Protein AF-T1AQX9-F1 (afdb_monomer_lite)

Organism: NCBI:txid410659

Radius of gyration: 19.89 Å; chains: 1; bounding box: 42×43×47 Å

Secondary structure (DSSP, 8-state):
-PPP-EEEEEEETTEEEEEEEE--TT---HHHHHTT--HHHHHHHHTTS-SS-HHHHHHHHHHHHHHHTTPPPPHHHHHHHHHHHHHHHHHHHHHHHHHHHHHTT-HHHHHHHHHHHHHHHHHHHHHHS-TT-TT-EETTEE---S---HHHHHHHHHHHHHHHHHHHH-HHHHHHHTTSSPPPHHHHHHTT--S--

Structure (mmCIF, N/CA/C/O backbone):
data_AF-T1AQX9-F1
#
_entry.id   AF-T1AQX9-F1
#
loop_
_atom_site.group_PDB
_atom_site.id
_atom_site.type_symbol
_atom_site.label_atom_id
_atom_site.label_alt_id
_atom_site.label_comp_id
_atom_site.label_asym_id
_atom_site.label_entity_id
_atom_site.label_seq_id
_atom_site.pdbx_PDB_ins_code
_atom_site.Cartn_x
_atom_site.Cartn_y
_atom_site.Cartn_z
_atom_site.occupancy
_atom_site.B_iso_or_equiv
_atom_site.auth_seq_id
_atom_site.auth_comp_id
_atom_site.auth_asym_id
_atom_site.auth_atom_id
_atom_site.pdbx_PDB_model_num
ATOM 1 N N . MET A 1 1 ? 6.571 -3.862 -3.810 1.00 52.53 1 MET A N 1
ATOM 2 C CA . MET A 1 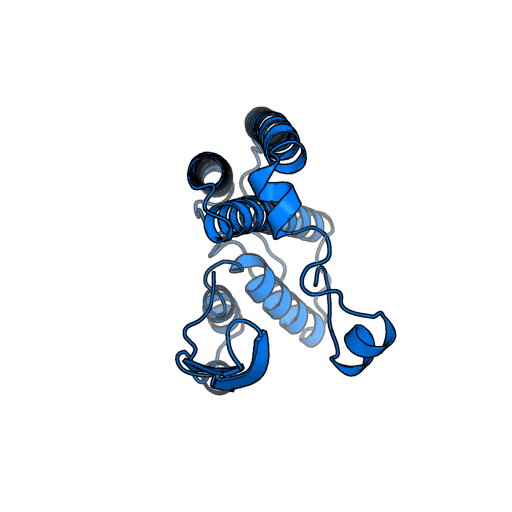1 ? 7.686 -4.776 -3.422 1.00 52.53 1 MET A CA 1
ATOM 3 C C . MET A 1 1 ? 7.425 -6.137 -4.056 1.00 52.53 1 MET A C 1
ATOM 5 O O . MET A 1 1 ? 6.301 -6.601 -3.957 1.00 52.53 1 MET A O 1
ATOM 9 N N . ILE A 1 2 ? 8.402 -6.780 -4.707 1.00 68.00 2 ILE A N 1
ATOM 10 C CA . ILE A 1 2 ? 8.195 -8.139 -5.242 1.00 68.00 2 ILE A CA 1
ATOM 11 C C . ILE A 1 2 ? 8.326 -9.136 -4.088 1.00 68.00 2 ILE A C 1
ATOM 13 O O . ILE A 1 2 ? 9.367 -9.196 -3.430 1.00 68.00 2 ILE A O 1
ATOM 17 N N . GLU A 1 3 ? 7.273 -9.908 -3.821 1.00 78.38 3 GLU A N 1
ATOM 18 C CA . GLU A 1 3 ? 7.354 -10.992 -2.845 1.00 78.38 3 GLU A CA 1
ATOM 19 C C . GLU A 1 3 ? 8.342 -12.077 -3.316 1.00 78.38 3 GLU A C 1
ATOM 21 O O . GLU A 1 3 ? 8.415 -12.375 -4.512 1.00 78.38 3 GLU A O 1
ATOM 26 N N . PRO A 1 4 ? 9.092 -12.716 -2.400 1.00 88.62 4 PRO A N 1
ATOM 27 C CA . PRO A 1 4 ? 9.967 -13.830 -2.725 1.00 88.62 4 PRO A CA 1
ATOM 28 C C . PRO A 1 4 ? 9.240 -14.918 -3.520 1.00 88.62 4 PRO A C 1
ATOM 30 O O . PRO A 1 4 ? 8.247 -15.504 -3.080 1.00 88.62 4 PRO A O 1
ATOM 33 N N . GLY A 1 5 ? 9.787 -15.218 -4.691 1.00 92.19 5 GLY A N 1
ATOM 34 C CA . GLY A 1 5 ? 9.273 -16.222 -5.604 1.00 92.19 5 GLY A CA 1
ATOM 35 C C . GLY A 1 5 ? 10.403 -16.836 -6.416 1.00 92.19 5 GLY A C 1
ATOM 36 O O . GLY A 1 5 ? 11.459 -16.237 -6.611 1.00 92.19 5 GLY A O 1
ATOM 37 N N . HIS A 1 6 ? 10.179 -18.054 -6.892 1.00 94.50 6 HIS A N 1
ATOM 38 C CA . HIS A 1 6 ? 11.081 -18.724 -7.816 1.00 94.50 6 HIS A CA 1
ATOM 39 C C . HIS A 1 6 ? 10.475 -18.699 -9.221 1.00 94.50 6 HIS A C 1
ATOM 41 O O . HIS A 1 6 ? 9.459 -19.347 -9.493 1.00 94.50 6 HIS A O 1
ATOM 47 N N . PHE A 1 7 ? 11.136 -17.978 -10.122 1.00 94.56 7 PHE A N 1
ATOM 48 C CA . PHE A 1 7 ? 10.712 -17.771 -11.501 1.00 94.56 7 PHE A CA 1
ATOM 49 C C . PHE A 1 7 ? 11.608 -18.586 -12.432 1.00 94.56 7 PHE A C 1
ATOM 51 O O . PHE A 1 7 ? 12.823 -18.411 -12.455 1.00 94.56 7 PHE A O 1
ATOM 58 N N . ARG A 1 8 ? 11.016 -19.505 -13.200 1.00 96.62 8 ARG A N 1
ATOM 59 C CA . ARG A 1 8 ? 11.725 -20.290 -14.214 1.00 96.62 8 ARG A CA 1
ATOM 60 C C . ARG A 1 8 ? 11.293 -19.841 -15.601 1.00 96.62 8 ARG A C 1
ATOM 62 O O . ARG A 1 8 ? 10.166 -20.114 -16.020 1.00 96.62 8 ARG A O 1
ATOM 69 N N . PHE A 1 9 ? 12.220 -19.206 -16.301 1.00 96.44 9 PHE A N 1
ATOM 70 C CA . PHE A 1 9 ? 12.064 -18.766 -17.678 1.00 96.44 9 PHE A CA 1
ATOM 71 C C . PHE A 1 9 ? 12.551 -19.862 -18.623 1.00 96.44 9 PHE A C 1
ATOM 73 O O . PHE A 1 9 ? 13.626 -20.429 -18.434 1.00 96.44 9 PHE A O 1
ATOM 80 N N . PHE A 1 10 ? 11.750 -20.166 -19.635 1.00 97.19 10 PHE A N 1
ATOM 81 C CA . PHE A 1 10 ? 12.163 -20.959 -20.783 1.00 97.19 10 PHE A CA 1
ATOM 82 C C . PHE A 1 10 ? 12.232 -19.995 -21.959 1.00 97.19 10 PHE A C 1
ATOM 84 O O . PHE A 1 10 ? 11.218 -19.384 -22.312 1.00 97.19 10 PHE A O 1
ATOM 91 N N . ALA A 1 11 ? 13.423 -19.842 -22.525 1.00 97.00 11 ALA A N 1
ATOM 92 C CA . ALA A 1 11 ? 13.689 -18.886 -23.585 1.00 97.00 11 ALA A CA 1
ATOM 93 C C . ALA A 1 11 ? 14.256 -19.584 -24.824 1.00 97.00 11 ALA A C 1
ATOM 95 O O . ALA A 1 11 ? 14.986 -20.570 -24.713 1.00 97.00 11 ALA A O 1
ATOM 96 N N . LEU A 1 12 ? 13.907 -19.052 -25.992 1.00 96.25 12 LEU A N 1
ATOM 97 C CA . LEU A 1 12 ? 14.539 -19.356 -27.268 1.00 96.25 12 LEU A CA 1
ATOM 98 C C . LEU A 1 12 ? 15.226 -18.073 -27.744 1.00 96.25 12 LEU A C 1
ATOM 100 O O . LEU A 1 12 ? 14.558 -17.124 -28.153 1.00 96.25 12 LEU A O 1
ATOM 104 N N . GLY A 1 13 ? 16.555 -18.024 -27.628 1.00 95.56 13 GLY A N 1
ATOM 105 C CA . GLY A 1 13 ? 17.289 -16.764 -27.753 1.00 95.56 13 GLY A CA 1
ATOM 106 C C . GLY A 1 13 ? 16.832 -15.771 -26.681 1.00 95.56 13 GLY A C 1
ATOM 107 O O . GLY A 1 13 ? 16.844 -16.095 -25.495 1.00 95.56 13 GLY A O 1
ATOM 108 N N . GLU A 1 14 ? 16.383 -14.591 -27.106 1.00 94.25 14 GLU A N 1
ATOM 109 C CA . GLU A 1 14 ? 15.873 -13.530 -26.223 1.00 94.25 14 GLU A CA 1
ATOM 110 C C . GLU A 1 14 ? 14.364 -13.644 -25.943 1.00 94.25 14 GLU A C 1
ATOM 112 O O . GLU A 1 14 ? 13.834 -12.976 -25.057 1.00 94.25 14 GLU A O 1
ATOM 117 N N . THR A 1 15 ? 13.641 -14.500 -26.677 1.00 94.44 15 THR A N 1
ATOM 118 C CA . THR A 1 15 ? 12.187 -14.640 -26.527 1.00 94.44 15 THR A CA 1
ATOM 119 C C . THR A 1 15 ? 11.839 -15.620 -25.414 1.00 94.44 15 THR A C 1
ATOM 121 O O . THR A 1 15 ? 12.152 -16.809 -25.494 1.00 94.44 15 THR A O 1
ATOM 124 N N . VAL A 1 16 ? 11.117 -15.146 -24.397 1.00 95.06 16 VAL A N 1
ATOM 125 C CA . VAL A 1 16 ? 10.529 -16.004 -23.360 1.00 95.06 16 VAL A CA 1
ATOM 126 C C . VAL A 1 16 ? 9.298 -16.709 -23.929 1.00 95.06 16 VAL A C 1
ATOM 128 O O . VAL A 1 16 ? 8.265 -16.090 -24.156 1.00 95.06 16 VAL A O 1
ATOM 131 N N . ILE A 1 17 ? 9.392 -18.023 -24.129 1.00 96.94 17 ILE A N 1
ATOM 132 C CA . ILE A 1 17 ? 8.289 -18.850 -24.651 1.00 96.94 17 ILE A CA 1
ATOM 133 C C . ILE A 1 17 ? 7.413 -19.429 -23.538 1.00 96.94 17 ILE A C 1
ATOM 135 O O . ILE A 1 17 ? 6.287 -19.860 -23.777 1.00 96.94 17 ILE A O 1
ATOM 139 N N . ARG A 1 18 ? 7.939 -19.489 -22.308 1.00 96.31 18 ARG A N 1
ATOM 140 C CA . ARG A 1 18 ? 7.198 -19.970 -21.141 1.00 96.31 18 ARG A CA 1
ATOM 141 C C . ARG A 1 18 ? 7.793 -19.424 -19.852 1.00 96.31 18 ARG A C 1
ATOM 143 O O . ARG A 1 18 ? 9.000 -19.497 -19.637 1.00 96.31 18 ARG A O 1
ATOM 150 N N . LEU A 1 19 ? 6.919 -19.001 -18.947 1.00 95.00 19 LEU A N 1
ATOM 151 C CA . LEU A 1 19 ? 7.251 -18.665 -17.568 1.00 95.00 19 LEU A CA 1
ATOM 152 C C . LEU A 1 19 ? 6.567 -19.666 -16.629 1.00 95.00 19 LEU A C 1
ATOM 154 O O . LEU A 1 19 ? 5.372 -19.929 -16.746 1.00 95.00 19 LEU A O 1
ATOM 158 N N . ARG A 1 20 ? 7.325 -20.261 -15.705 1.00 96.12 20 ARG A N 1
ATOM 159 C CA . ARG A 1 20 ? 6.769 -21.004 -14.565 1.00 96.12 20 ARG A CA 1
ATOM 160 C C . ARG A 1 20 ? 7.093 -20.253 -13.286 1.00 96.12 20 ARG A C 1
ATOM 162 O O . ARG A 1 20 ? 8.265 -20.084 -12.958 1.00 96.12 20 ARG A O 1
ATOM 169 N N . ILE A 1 21 ? 6.057 -19.862 -12.558 1.00 94.12 21 ILE A N 1
ATOM 170 C CA . ILE A 1 21 ? 6.175 -19.126 -11.301 1.00 94.12 21 ILE A CA 1
ATOM 171 C C . ILE A 1 21 ? 5.862 -20.079 -10.151 1.00 94.12 21 ILE A C 1
ATOM 173 O O . ILE A 1 21 ? 4.833 -20.752 -10.156 1.00 94.12 21 ILE A O 1
ATOM 177 N N . ARG A 1 22 ? 6.754 -20.147 -9.163 1.00 93.75 22 ARG A N 1
ATOM 178 C CA . ARG A 1 22 ? 6.498 -20.792 -7.874 1.00 93.75 22 ARG A CA 1
ATOM 179 C C . ARG A 1 22 ? 6.524 -19.718 -6.794 1.00 93.75 22 ARG A C 1
ATOM 181 O O . ARG A 1 22 ? 7.580 -19.158 -6.515 1.00 93.75 22 ARG A O 1
ATOM 188 N N . LEU A 1 23 ? 5.363 -19.450 -6.211 1.00 91.25 23 LEU A N 1
ATOM 189 C CA . LEU A 1 23 ? 5.178 -18.496 -5.114 1.00 91.25 23 LEU A CA 1
ATOM 190 C C . LEU A 1 23 ? 5.242 -19.214 -3.751 1.00 91.25 23 LEU A C 1
ATOM 192 O O . LEU A 1 23 ? 5.752 -20.335 -3.667 1.00 91.25 23 LEU A O 1
ATOM 196 N N . TRP A 1 24 ? 4.702 -18.576 -2.706 1.00 88.69 24 TRP A N 1
ATOM 197 C CA . TRP A 1 24 ? 4.511 -19.116 -1.348 1.00 88.69 24 TRP A CA 1
ATOM 198 C C . TRP A 1 24 ? 5.764 -19.264 -0.482 1.00 88.69 24 TRP A C 1
ATOM 200 O O . TRP A 1 24 ? 5.718 -19.901 0.568 1.00 88.69 24 TRP A O 1
ATOM 210 N N . PHE A 1 25 ? 6.869 -18.617 -0.847 1.00 90.88 25 PHE A N 1
ATOM 211 C CA . PHE A 1 25 ? 8.071 -18.592 -0.005 1.00 90.88 25 PHE A CA 1
ATOM 212 C C . PHE A 1 25 ? 7.892 -17.755 1.275 1.00 90.88 25 PHE A C 1
ATOM 214 O O . PHE A 1 25 ? 8.660 -17.917 2.218 1.00 90.88 25 PHE A O 1
ATOM 221 N N . LEU A 1 26 ? 6.855 -16.910 1.336 1.00 89.88 26 LEU A N 1
ATOM 222 C CA . LEU A 1 26 ? 6.429 -16.170 2.530 1.00 89.88 26 LEU A CA 1
ATOM 223 C C . LEU A 1 26 ? 5.087 -16.664 3.096 1.00 89.88 26 LEU A C 1
ATOM 225 O O . LEU A 1 26 ? 4.369 -15.892 3.728 1.00 89.88 26 LEU A O 1
ATOM 229 N N . HIS A 1 27 ? 4.696 -17.924 2.880 1.00 92.31 27 HIS A N 1
ATOM 230 C CA . HIS A 1 27 ? 3.446 -18.425 3.458 1.00 92.31 27 HIS A CA 1
ATOM 231 C C . HIS A 1 27 ? 3.496 -18.403 4.999 1.00 92.31 27 HIS A C 1
ATOM 233 O O . HIS A 1 27 ? 4.192 -19.201 5.621 1.00 92.31 27 HIS A O 1
ATOM 239 N N . LYS A 1 28 ? 2.735 -17.489 5.615 1.00 91.25 28 LYS A N 1
ATOM 240 C CA . LYS A 1 28 ? 2.687 -17.284 7.078 1.00 91.25 28 LYS A CA 1
ATOM 241 C C . LYS A 1 28 ? 1.586 -18.095 7.783 1.00 91.25 28 LYS A C 1
ATOM 243 O O . LYS A 1 28 ? 1.509 -18.058 9.005 1.00 91.25 28 LYS A O 1
ATOM 248 N N . GLY A 1 29 ? 0.691 -18.762 7.045 1.00 94.81 29 GLY A N 1
ATOM 249 C CA . GLY A 1 29 ? -0.484 -19.428 7.626 1.00 94.81 29 GLY A CA 1
ATOM 250 C C . GLY A 1 29 ? -1.495 -18.460 8.262 1.00 94.81 29 GLY A C 1
ATOM 251 O O . GLY A 1 29 ? -2.101 -18.791 9.280 1.00 94.81 29 GLY A O 1
ATOM 252 N N . LEU A 1 30 ? -1.657 -17.258 7.687 1.00 94.69 30 LEU A N 1
ATOM 253 C CA . LEU A 1 30 ? -2.438 -16.155 8.271 1.00 94.69 30 LEU A CA 1
ATOM 254 C C . LEU A 1 30 ? -3.860 -16.559 8.664 1.00 94.69 30 LEU A C 1
ATOM 256 O O . LEU A 1 30 ? -4.264 -16.280 9.786 1.00 94.69 30 LEU A O 1
ATOM 260 N N . GLU A 1 31 ? -4.588 -17.261 7.794 1.00 94.94 31 GLU A N 1
ATOM 261 C CA . GLU A 1 31 ? -5.960 -17.708 8.079 1.00 94.94 31 GLU A CA 1
ATOM 262 C C . GLU A 1 31 ? -6.048 -18.491 9.392 1.00 94.94 31 GLU A C 1
ATOM 264 O O . GLU A 1 31 ? -6.914 -18.232 10.225 1.00 94.94 31 GLU A O 1
ATOM 269 N N . LYS A 1 32 ? -5.095 -19.401 9.632 1.00 97.44 32 LYS A N 1
ATOM 270 C CA . LYS A 1 32 ? -5.040 -20.166 10.878 1.00 97.44 32 LYS A CA 1
ATOM 271 C C . LYS A 1 32 ? -4.659 -19.291 12.071 1.00 97.44 32 LYS A C 1
ATOM 273 O O . LYS A 1 32 ? -5.177 -19.521 13.159 1.00 97.44 32 LYS A O 1
ATOM 278 N N . LEU A 1 33 ? -3.786 -18.301 11.876 1.00 97.06 33 LEU A N 1
ATOM 279 C CA . LEU A 1 33 ? -3.377 -17.359 12.924 1.00 97.06 33 LEU A CA 1
ATOM 280 C C . LEU A 1 33 ? -4.521 -16.449 13.391 1.00 97.06 33 LEU A C 1
ATOM 282 O O . LEU A 1 33 ? -4.498 -16.014 14.542 1.00 97.06 33 LEU A O 1
ATOM 286 N N . PHE A 1 34 ? -5.511 -16.180 12.535 1.00 97.31 34 PHE A N 1
ATOM 287 C CA . PHE A 1 34 ? -6.715 -15.432 12.905 1.00 97.31 34 PHE A CA 1
ATOM 288 C C . PHE A 1 34 ? -7.686 -16.240 13.777 1.00 97.31 34 PHE A C 1
ATOM 290 O O . PHE A 1 34 ? -8.463 -15.654 14.530 1.00 97.31 34 PHE A O 1
ATOM 297 N N . VAL A 1 35 ? -7.651 -17.575 13.717 1.00 97.31 35 VAL A N 1
ATOM 298 C CA . VAL A 1 35 ? -8.569 -18.422 14.491 1.00 97.31 35 VAL A CA 1
ATOM 299 C C . VAL A 1 35 ? -8.350 -18.218 15.992 1.00 97.31 35 VAL A C 1
ATOM 301 O O . VAL A 1 35 ? -7.241 -18.365 16.501 1.00 97.31 35 VAL A O 1
ATOM 304 N N . GLY A 1 36 ? -9.434 -17.913 16.710 1.00 96.19 36 GLY A N 1
ATOM 305 C CA . GLY A 1 36 ? -9.416 -17.701 18.159 1.00 96.19 36 GLY A CA 1
ATOM 306 C C . GLY A 1 36 ? -8.861 -16.344 18.599 1.00 96.19 36 GLY A C 1
ATOM 307 O O . GLY A 1 36 ? -8.702 -16.128 19.798 1.00 96.19 36 GLY A O 1
ATOM 308 N N . LYS A 1 37 ? -8.564 -15.431 17.664 1.00 97.69 37 LYS A N 1
ATOM 309 C CA . LYS A 1 37 ? -8.165 -14.057 17.986 1.00 97.69 37 LYS A CA 1
ATOM 310 C C . LYS A 1 37 ? -9.374 -13.220 18.371 1.00 97.69 37 LYS A C 1
ATOM 312 O O . LYS A 1 37 ? -10.428 -13.293 17.744 1.00 97.69 37 LYS A O 1
ATOM 317 N N . THR A 1 38 ? -9.194 -12.380 19.379 1.00 97.75 38 THR A N 1
ATOM 318 C CA . THR A 1 38 ? -10.136 -11.299 19.669 1.00 97.75 38 THR A CA 1
ATOM 319 C C . THR A 1 38 ? -10.138 -10.275 18.524 1.00 97.75 38 THR A C 1
ATOM 321 O O . THR A 1 38 ? -9.141 -10.165 17.803 1.00 97.75 38 THR A O 1
ATOM 324 N N . PRO A 1 39 ? -11.203 -9.466 18.367 1.00 96.69 39 PRO A N 1
ATOM 325 C CA . PRO A 1 39 ? -11.245 -8.399 17.366 1.00 96.69 39 PRO A CA 1
ATOM 326 C C . PRO A 1 39 ? -10.009 -7.487 17.360 1.00 96.69 39 PRO A C 1
ATOM 328 O O . PRO A 1 39 ? -9.448 -7.207 16.305 1.00 96.69 39 PRO A O 1
ATOM 331 N N . ALA A 1 40 ? -9.533 -7.070 18.536 1.00 96.56 40 ALA A N 1
ATOM 332 C CA . ALA A 1 40 ? -8.368 -6.193 18.657 1.00 96.56 40 ALA A CA 1
ATOM 333 C C . ALA A 1 40 ? -7.064 -6.872 18.201 1.00 96.56 40 ALA A C 1
ATOM 335 O O . ALA A 1 40 ? -6.253 -6.271 17.489 1.00 96.56 40 ALA A O 1
ATOM 336 N N . GLU A 1 41 ? -6.863 -8.139 18.573 1.00 97.81 41 GLU A N 1
ATOM 337 C CA . GLU A 1 41 ? -5.706 -8.907 18.107 1.00 97.81 41 GLU A CA 1
ATOM 338 C C . GLU A 1 41 ? -5.770 -9.163 16.600 1.00 97.81 41 GLU A C 1
ATOM 340 O O . GLU A 1 41 ? -4.741 -9.132 15.928 1.00 97.81 41 GLU A O 1
ATOM 345 N N . ALA A 1 42 ? -6.969 -9.396 16.064 1.00 97.88 42 ALA A N 1
ATOM 346 C CA . ALA A 1 42 ? -7.180 -9.629 14.647 1.00 97.88 42 ALA A CA 1
ATOM 347 C C . ALA A 1 42 ? -6.861 -8.375 13.815 1.00 97.88 42 ALA A C 1
ATOM 349 O O . ALA A 1 42 ? -6.119 -8.465 12.841 1.00 97.88 42 ALA A O 1
ATOM 350 N N . ILE A 1 43 ? -7.308 -7.191 14.241 1.00 98.06 43 ILE A N 1
ATOM 351 C CA . ILE A 1 43 ? -6.931 -5.918 13.601 1.00 98.06 43 ILE A CA 1
ATOM 352 C C . ILE A 1 43 ? -5.404 -5.738 13.627 1.00 98.06 43 ILE A C 1
ATOM 354 O O . ILE A 1 43 ? -4.793 -5.471 12.595 1.00 98.06 43 ILE A O 1
ATOM 358 N N . THR A 1 44 ? -4.766 -5.996 14.773 1.00 97.25 44 THR A N 1
ATOM 359 C CA . THR A 1 44 ? -3.300 -5.894 14.923 1.00 97.25 44 THR A CA 1
ATOM 360 C C . THR A 1 44 ? -2.540 -6.894 14.038 1.00 97.25 44 THR A C 1
ATOM 362 O O . THR A 1 44 ? -1.431 -6.621 13.571 1.00 97.25 44 THR A O 1
ATOM 365 N N . LEU A 1 45 ? -3.099 -8.088 13.820 1.00 97.56 45 LEU A N 1
ATOM 366 C CA . LEU A 1 45 ? -2.532 -9.084 12.911 1.00 97.56 45 LEU A CA 1
ATOM 367 C C . LEU A 1 45 ? -2.707 -8.664 11.445 1.00 97.56 45 LEU A C 1
ATOM 369 O O . LEU A 1 45 ? -1.787 -8.853 10.646 1.00 97.56 45 LEU A O 1
ATOM 373 N N . ALA A 1 46 ? -3.844 -8.053 11.103 1.00 97.94 46 ALA A N 1
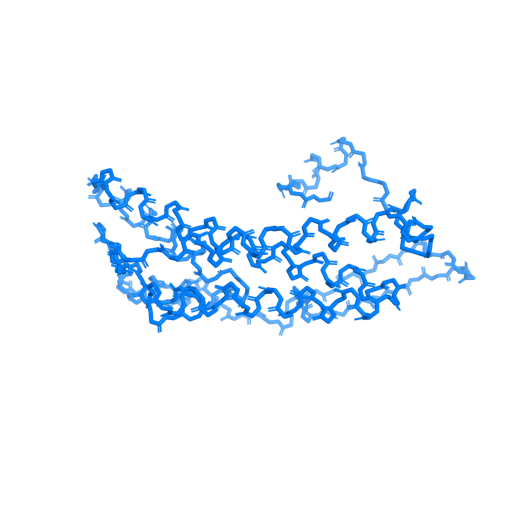ATOM 374 C CA . ALA A 1 46 ? -4.152 -7.594 9.753 1.00 97.94 46 ALA A CA 1
ATOM 375 C C . ALA A 1 46 ? -3.175 -6.514 9.248 1.00 97.94 46 ALA A C 1
ATOM 377 O O . ALA A 1 46 ? -2.785 -6.532 8.083 1.00 97.94 46 ALA A O 1
ATOM 378 N N . GLU A 1 47 ? -2.659 -5.661 10.137 1.00 97.19 47 GLU A N 1
ATOM 379 C CA . GLU A 1 47 ? -1.600 -4.680 9.829 1.00 97.19 47 GLU A CA 1
ATOM 380 C C . GLU A 1 47 ? -0.278 -5.298 9.335 1.00 97.19 47 GLU A C 1
ATOM 382 O O . GLU A 1 47 ? 0.621 -4.585 8.890 1.00 97.19 47 GLU A O 1
ATOM 387 N N . LYS A 1 48 ? -0.110 -6.620 9.472 1.00 94.69 48 LYS A N 1
ATOM 388 C CA . LYS A 1 48 ? 1.132 -7.353 9.175 1.00 94.69 48 LYS A CA 1
ATOM 389 C C . LYS A 1 48 ? 0.975 -8.347 8.021 1.00 94.69 48 LYS A C 1
ATOM 391 O O . LYS A 1 48 ? 1.887 -9.153 7.781 1.00 94.69 48 LYS A O 1
ATOM 396 N N . ILE A 1 49 ? -0.166 -8.316 7.326 1.00 94.81 49 ILE A N 1
ATOM 397 C CA . ILE A 1 49 ? -0.427 -9.167 6.159 1.00 94.81 49 ILE A CA 1
ATOM 398 C C . ILE A 1 49 ? 0.572 -8.815 5.053 1.00 94.81 49 ILE A C 1
ATOM 400 O O . ILE A 1 49 ? 1.431 -9.649 4.745 1.00 94.81 49 ILE A O 1
ATOM 404 N N . SER A 1 50 ? 0.530 -7.565 4.577 1.00 91.50 50 SER A N 1
ATOM 405 C CA . SER A 1 50 ? 1.478 -6.997 3.613 1.00 91.50 50 SER A CA 1
ATOM 406 C C . SER A 1 50 ? 2.382 -5.938 4.254 1.00 91.50 50 SER A C 1
ATOM 408 O O . SER A 1 50 ? 2.005 -5.269 5.217 1.00 91.50 50 SER A O 1
ATOM 410 N N . GLY A 1 51 ? 3.602 -5.800 3.729 1.00 86.38 51 GLY A N 1
ATOM 411 C CA . GLY A 1 51 ? 4.589 -4.826 4.201 1.00 86.38 51 GLY A CA 1
ATOM 412 C C . GLY A 1 51 ? 4.316 -3.387 3.753 1.00 86.38 51 GLY A C 1
ATOM 413 O O . GLY A 1 51 ? 4.704 -2.459 4.458 1.00 86.38 51 GLY A O 1
ATOM 414 N N . ASP A 1 52 ? 3.647 -3.206 2.616 1.00 90.38 52 ASP A N 1
ATOM 415 C CA . ASP A 1 52 ? 3.321 -1.900 2.024 1.00 90.38 52 ASP A CA 1
ATOM 416 C C . ASP A 1 52 ? 1.899 -1.420 2.354 1.00 90.38 52 ASP A C 1
ATOM 418 O O . ASP A 1 52 ? 1.657 -0.217 2.429 1.00 90.38 52 ASP A O 1
ATOM 422 N N . THR A 1 53 ? 0.983 -2.353 2.616 1.00 95.12 53 THR A N 1
ATOM 423 C CA . THR A 1 53 ? -0.453 -2.090 2.780 1.00 95.12 53 THR A CA 1
ATOM 424 C C . THR A 1 53 ? -0.909 -2.502 4.181 1.00 95.12 53 THR A C 1
ATOM 426 O O . THR A 1 53 ? -1.585 -3.510 4.373 1.00 95.12 53 THR A O 1
ATOM 429 N N . SER A 1 54 ? -0.471 -1.768 5.205 1.00 96.62 54 SER A N 1
ATOM 430 C CA . SER A 1 54 ? -0.829 -2.050 6.603 1.00 96.62 54 SER A CA 1
ATOM 431 C C . SER A 1 54 ? -2.238 -1.543 6.939 1.00 96.62 54 SER A C 1
ATOM 433 O O . SER A 1 54 ? -3.016 -2.250 7.590 1.00 96.62 54 SER A O 1
ATOM 435 N N . PHE A 1 55 ? -2.587 -0.336 6.493 1.00 98.12 55 PHE A N 1
ATOM 436 C CA . PHE A 1 55 ? -3.867 0.299 6.800 1.00 98.12 55 PHE A CA 1
ATOM 437 C C . PHE A 1 55 ? -5.025 -0.346 6.034 1.00 98.12 55 PHE A C 1
ATOM 439 O O . PHE A 1 55 ? -6.048 -0.663 6.629 1.00 98.12 55 PHE A O 1
ATOM 446 N N . GLY A 1 56 ? -4.868 -0.625 4.741 1.00 98.12 56 GLY A N 1
ATOM 447 C CA . GLY A 1 56 ? -5.908 -1.227 3.909 1.00 98.12 56 GLY A CA 1
ATOM 448 C C . GLY A 1 56 ? -6.350 -2.601 4.414 1.00 98.12 56 GLY A C 1
ATOM 449 O O . GLY A 1 56 ? -7.548 -2.862 4.542 1.00 98.12 56 GLY A O 1
ATOM 450 N N . HIS A 1 57 ? -5.400 -3.467 4.784 1.00 97.94 57 HIS A N 1
ATOM 451 C CA . HIS A 1 57 ? -5.721 -4.781 5.348 1.00 97.94 57 HIS A CA 1
ATOM 452 C C . HIS A 1 57 ? -6.404 -4.686 6.716 1.00 97.94 57 HIS A C 1
ATOM 454 O O . HIS A 1 57 ? -7.382 -5.392 6.972 1.00 97.94 57 HIS A O 1
ATOM 460 N N . SER A 1 58 ? -5.919 -3.809 7.597 1.00 98.06 58 SER A N 1
ATOM 461 C CA . SER A 1 58 ? -6.529 -3.617 8.915 1.00 98.06 58 SER A CA 1
ATOM 462 C C . SER A 1 58 ? -7.900 -2.941 8.835 1.00 98.06 58 SER A C 1
ATOM 464 O O . SER A 1 58 ? -8.793 -3.307 9.600 1.00 98.06 58 SER A O 1
ATOM 466 N N . LEU A 1 59 ? -8.119 -2.046 7.868 1.00 98.56 59 LEU A N 1
ATOM 467 C CA . LEU A 1 59 ? -9.417 -1.440 7.579 1.00 98.56 59 LEU A CA 1
ATOM 468 C C . LEU A 1 59 ? -10.419 -2.484 7.094 1.00 98.56 59 LEU A C 1
ATOM 470 O O . LEU A 1 59 ? -11.513 -2.558 7.647 1.00 98.56 59 LEU A O 1
ATOM 474 N N . ALA A 1 60 ? -10.035 -3.328 6.132 1.00 98.25 60 ALA A N 1
ATOM 475 C CA . ALA A 1 60 ? -10.889 -4.411 5.649 1.00 98.25 60 ALA A CA 1
ATOM 476 C C . ALA A 1 60 ? -11.302 -5.357 6.789 1.00 98.25 60 ALA A C 1
ATOM 478 O O . ALA A 1 60 ? -12.478 -5.694 6.921 1.00 98.25 60 ALA A O 1
ATOM 479 N N . MET A 1 61 ? -10.356 -5.723 7.663 1.00 98.25 61 MET A N 1
ATOM 480 C CA . MET A 1 61 ? -10.650 -6.552 8.833 1.00 98.25 61 MET A CA 1
ATOM 481 C C . MET A 1 61 ? -11.579 -5.847 9.828 1.00 98.25 61 MET A C 1
ATOM 483 O O . MET A 1 61 ? -12.525 -6.446 10.333 1.00 98.25 61 MET A O 1
ATOM 487 N N . THR A 1 62 ? -11.334 -4.562 10.090 1.00 98.38 62 THR A N 1
ATOM 488 C CA . THR A 1 62 ? -12.159 -3.751 10.995 1.00 98.38 62 THR A CA 1
ATOM 489 C C . THR A 1 62 ? -13.594 -3.645 10.480 1.00 98.38 62 THR A C 1
ATOM 491 O O . THR A 1 62 ? -14.523 -3.875 11.247 1.00 98.38 62 THR A O 1
ATOM 494 N N . MET A 1 63 ? -13.778 -3.378 9.184 1.00 98.44 63 MET A N 1
ATOM 495 C CA . MET A 1 63 ? -15.098 -3.284 8.556 1.00 98.44 63 MET A CA 1
ATOM 496 C C . MET A 1 63 ? -15.844 -4.621 8.584 1.00 98.44 63 MET A C 1
ATOM 498 O O . MET A 1 63 ? -17.033 -4.638 8.875 1.00 98.44 63 MET A O 1
ATOM 502 N N . ALA A 1 64 ? -15.155 -5.742 8.346 1.00 98.06 64 ALA A N 1
ATOM 503 C CA . ALA A 1 64 ? -15.764 -7.069 8.436 1.00 98.06 64 ALA A CA 1
ATOM 504 C C . ALA A 1 64 ? -16.241 -7.394 9.865 1.00 98.06 64 ALA A C 1
ATOM 506 O O . ALA A 1 64 ? -17.311 -7.969 10.052 1.00 98.06 64 ALA A O 1
ATOM 507 N N . ILE A 1 65 ? -15.466 -7.003 10.882 1.00 98.00 65 ILE A N 1
ATOM 508 C CA . ILE A 1 65 ? -15.851 -7.151 12.293 1.00 98.00 65 ILE A CA 1
ATOM 509 C C . ILE A 1 65 ? -17.054 -6.258 12.626 1.00 98.00 65 ILE A C 1
ATOM 511 O O . ILE A 1 65 ? -17.975 -6.703 13.303 1.00 98.00 65 ILE A O 1
ATOM 515 N N . GLU A 1 66 ? -17.043 -5.002 12.181 1.00 98.31 66 GLU A N 1
ATOM 516 C CA . GLU A 1 66 ? -18.133 -4.049 12.420 1.00 98.31 66 GLU A CA 1
ATOM 517 C C . GLU A 1 66 ? -19.442 -4.511 11.779 1.00 98.31 66 GLU A C 1
ATOM 519 O O . GLU A 1 66 ? -20.475 -4.481 12.446 1.00 98.31 66 GLU A O 1
ATOM 524 N N . ASP A 1 67 ? -19.384 -5.001 10.540 1.00 98.25 67 ASP A N 1
ATOM 525 C CA . ASP A 1 67 ? -20.525 -5.573 9.823 1.00 98.25 67 ASP A CA 1
ATOM 526 C C . ASP A 1 67 ? -21.094 -6.795 10.561 1.00 98.25 67 ASP A C 1
ATOM 528 O O . ASP A 1 67 ? -22.283 -6.838 10.878 1.00 98.25 67 ASP A O 1
ATOM 532 N N . ALA A 1 68 ? -20.230 -7.731 10.972 1.00 97.44 68 ALA A N 1
ATOM 533 C CA . ALA A 1 68 ? -20.637 -8.913 11.734 1.00 97.44 68 ALA A CA 1
ATOM 534 C C . ALA A 1 68 ? -21.273 -8.581 13.099 1.00 97.44 68 ALA A C 1
ATOM 536 O O . ALA A 1 68 ? -22.077 -9.359 13.614 1.00 97.44 68 ALA A O 1
ATOM 537 N N . LEU A 1 69 ? -20.913 -7.441 13.696 1.00 96.94 69 LEU A N 1
ATOM 538 C CA . LEU A 1 69 ? -21.455 -6.959 14.970 1.00 96.94 69 LEU A CA 1
ATOM 539 C C . LEU A 1 69 ? -22.629 -5.978 14.803 1.00 96.94 69 LEU A C 1
ATOM 541 O O . LEU A 1 69 ? -23.180 -5.527 15.808 1.00 96.94 69 LEU A O 1
ATOM 545 N N . GLY A 1 70 ? -23.010 -5.622 13.571 1.00 97.38 70 GLY A N 1
ATOM 546 C CA . GLY A 1 70 ? -24.057 -4.633 13.297 1.00 97.38 70 GLY A CA 1
ATOM 547 C C . GLY A 1 70 ? -23.708 -3.213 13.764 1.00 97.38 70 GLY A C 1
ATOM 548 O O . GLY A 1 70 ? -24.596 -2.434 14.114 1.00 97.38 70 GLY A O 1
ATOM 549 N N . ILE A 1 71 ? -22.420 -2.865 13.818 1.00 97.12 71 ILE A N 1
ATOM 550 C CA . ILE A 1 71 ? -21.946 -1.564 14.299 1.00 97.12 71 ILE A CA 1
ATOM 551 C C . ILE A 1 71 ? -22.004 -0.542 13.165 1.00 97.12 71 ILE A C 1
ATOM 553 O O . ILE A 1 71 ? -21.325 -0.669 12.151 1.00 97.12 71 ILE A O 1
ATOM 557 N N . THR A 1 72 ? -22.765 0.534 13.370 1.00 96.44 72 THR A N 1
ATOM 558 C CA . THR A 1 72 ? -22.763 1.690 12.463 1.00 96.44 72 THR A CA 1
ATOM 559 C C . THR A 1 72 ? -21.680 2.683 12.873 1.00 96.44 72 THR A C 1
ATOM 561 O O . THR A 1 72 ? -21.671 3.185 13.998 1.00 96.44 72 THR A O 1
ATOM 564 N N . VAL A 1 73 ? -20.771 2.989 11.951 1.00 97.06 73 VAL A N 1
ATOM 565 C CA . VAL A 1 73 ? -19.639 3.889 12.194 1.00 97.06 73 VAL A CA 1
ATOM 566 C C . VAL A 1 73 ? -20.050 5.350 11.951 1.00 97.06 73 VAL A C 1
ATOM 568 O O . VAL A 1 73 ? -20.617 5.651 10.900 1.00 97.06 73 VAL A O 1
ATOM 571 N N . PRO A 1 74 ? -19.747 6.293 12.867 1.00 96.88 74 PRO A N 1
ATOM 572 C CA . PRO A 1 74 ? -20.021 7.712 12.645 1.00 96.88 74 PRO A CA 1
ATOM 573 C C . PRO A 1 74 ? -19.279 8.269 11.422 1.00 96.88 74 PRO A C 1
ATOM 575 O O . PRO A 1 74 ? -18.110 7.944 11.203 1.00 96.88 74 PRO A O 1
ATOM 578 N N . THR A 1 75 ? -19.897 9.204 10.691 1.00 96.50 75 THR A N 1
ATOM 579 C CA . THR A 1 75 ? -19.311 9.820 9.483 1.00 96.50 75 THR A CA 1
ATOM 580 C C . THR A 1 75 ? -17.903 10.365 9.714 1.00 96.50 75 THR A C 1
ATOM 582 O O . THR A 1 75 ? -17.025 10.135 8.892 1.00 96.50 75 THR A O 1
ATOM 585 N N . ARG A 1 76 ? -17.637 11.006 10.863 1.00 95.44 76 ARG A N 1
ATOM 586 C CA . ARG A 1 76 ? -16.295 11.517 11.206 1.00 95.44 76 ARG A CA 1
ATOM 587 C C . ARG A 1 76 ? -15.228 10.414 11.190 1.00 95.44 76 ARG A C 1
ATOM 589 O O . ARG A 1 76 ? -14.127 10.642 10.699 1.00 95.44 76 ARG A O 1
ATOM 596 N N . VAL A 1 77 ? -15.549 9.230 11.714 1.00 96.94 77 VAL A N 1
ATOM 597 C CA . VAL A 1 77 ? -14.627 8.085 11.751 1.00 96.94 77 VAL A CA 1
ATOM 598 C C . VAL A 1 77 ? -14.425 7.533 10.341 1.00 96.94 77 VAL A C 1
ATOM 600 O O . VAL A 1 77 ? -13.288 7.286 9.948 1.00 96.94 77 VAL A O 1
ATOM 603 N N . ALA A 1 78 ? -15.497 7.404 9.556 1.00 97.06 78 ALA A N 1
ATOM 604 C CA . ALA A 1 78 ? -15.409 6.966 8.164 1.00 97.06 78 ALA A CA 1
ATOM 605 C C . ALA A 1 78 ? -14.559 7.922 7.303 1.00 97.06 78 ALA A C 1
ATOM 607 O O . ALA A 1 78 ? -13.689 7.467 6.564 1.00 97.06 78 ALA A O 1
ATOM 608 N N . SER A 1 79 ? -14.737 9.239 7.447 1.00 96.44 79 SER A N 1
ATOM 609 C CA . SER A 1 79 ? -13.941 10.247 6.734 1.00 96.44 79 SER A CA 1
ATOM 610 C C . SER A 1 79 ? -12.463 10.198 7.117 1.00 96.44 79 SER A C 1
ATOM 612 O O . SER A 1 79 ? -11.605 10.211 6.240 1.00 96.44 79 SER A O 1
ATOM 614 N N . ALA A 1 80 ? -12.147 10.080 8.409 1.00 96.31 80 ALA A N 1
ATOM 615 C CA . ALA A 1 80 ? -10.763 9.930 8.853 1.00 96.31 80 ALA A CA 1
ATOM 616 C C . ALA A 1 80 ? -10.128 8.633 8.320 1.00 96.31 80 ALA A C 1
ATOM 618 O O . ALA A 1 80 ? -8.987 8.653 7.866 1.00 96.31 80 ALA A O 1
ATOM 619 N N . ARG A 1 81 ? -10.874 7.520 8.297 1.00 97.75 81 ARG A N 1
ATOM 620 C CA . ARG A 1 81 ? -10.413 6.265 7.683 1.00 97.75 81 ARG A CA 1
ATOM 621 C C . ARG A 1 81 ? -10.136 6.422 6.189 1.00 97.75 81 ARG A C 1
ATOM 623 O O . ARG A 1 81 ? -9.120 5.923 5.724 1.00 97.75 81 ARG A O 1
ATOM 630 N N . ALA A 1 82 ? -10.991 7.136 5.459 1.00 97.31 82 ALA A N 1
ATOM 631 C CA . ALA A 1 82 ? -10.776 7.408 4.040 1.00 97.31 82 ALA A CA 1
ATOM 632 C C . ALA A 1 82 ? -9.497 8.229 3.803 1.00 97.31 82 ALA A C 1
ATOM 634 O O . ALA A 1 82 ? -8.694 7.862 2.955 1.00 97.31 82 ALA A O 1
ATOM 635 N N . ILE A 1 83 ? -9.257 9.278 4.599 1.00 96.06 83 ILE A N 1
ATOM 636 C CA . ILE A 1 83 ? -8.031 10.091 4.506 1.00 96.06 83 ILE A CA 1
ATOM 637 C C . ILE A 1 83 ? -6.781 9.226 4.715 1.00 96.06 83 ILE A C 1
ATOM 639 O O . ILE A 1 83 ? -5.838 9.307 3.933 1.00 96.06 83 ILE A O 1
ATOM 643 N N . LEU A 1 84 ? -6.777 8.377 5.745 1.00 97.25 84 LEU A N 1
ATOM 644 C CA . LEU A 1 84 ? -5.643 7.495 6.033 1.00 97.25 84 LEU A CA 1
ATOM 645 C C . LEU A 1 84 ? -5.452 6.411 4.958 1.00 97.25 84 LEU A C 1
ATOM 647 O O . LEU A 1 84 ? -4.316 6.097 4.606 1.00 97.25 84 LEU A O 1
ATOM 651 N N . LEU A 1 85 ? -6.540 5.876 4.396 1.00 98.00 85 LEU A N 1
ATOM 652 C CA . LEU A 1 85 ? -6.474 4.920 3.289 1.00 98.00 85 LEU A CA 1
ATOM 653 C C . LEU A 1 85 ? -5.839 5.547 2.045 1.00 98.00 85 LEU A C 1
ATOM 655 O O . LEU A 1 85 ? -4.975 4.938 1.417 1.00 98.00 85 LEU A O 1
ATOM 659 N N . GLU A 1 86 ? -6.237 6.771 1.707 1.00 97.12 86 GLU A N 1
ATOM 660 C CA . GLU A 1 86 ? -5.679 7.478 0.557 1.00 97.12 86 GLU A CA 1
ATOM 661 C C . GLU A 1 86 ? -4.236 7.931 0.810 1.00 97.12 86 GLU A C 1
ATOM 663 O O . GLU A 1 86 ? -3.413 7.873 -0.100 1.00 97.12 86 GLU A O 1
ATOM 668 N N . ALA A 1 87 ? -3.871 8.260 2.052 1.00 96.50 87 ALA A N 1
ATOM 669 C CA . ALA A 1 87 ? -2.477 8.494 2.417 1.00 96.50 87 ALA A CA 1
ATOM 670 C C . ALA A 1 87 ? -1.594 7.256 2.165 1.00 96.50 87 ALA A C 1
ATOM 672 O O . ALA A 1 87 ? -0.491 7.394 1.630 1.00 96.50 87 ALA A O 1
ATOM 673 N N . GLU A 1 88 ? -2.082 6.053 2.499 1.00 97.81 88 GLU A N 1
ATOM 674 C CA . GLU A 1 88 ? -1.407 4.791 2.167 1.00 97.81 88 GLU A CA 1
ATOM 675 C C . GLU A 1 88 ? -1.320 4.540 0.664 1.00 97.81 88 GLU A C 1
ATOM 677 O O . GLU A 1 88 ? -0.249 4.198 0.153 1.00 97.81 88 GLU A O 1
ATOM 682 N N . ARG A 1 89 ? -2.416 4.774 -0.061 1.00 97.00 89 ARG A N 1
ATOM 683 C CA . ARG A 1 89 ? -2.445 4.640 -1.518 1.00 97.00 89 ARG A CA 1
ATOM 684 C C . ARG A 1 89 ? -1.402 5.535 -2.189 1.00 97.00 89 ARG A C 1
ATOM 686 O O . ARG A 1 89 ? -0.665 5.059 -3.051 1.00 97.00 89 ARG A O 1
ATOM 693 N N . ILE A 1 90 ? -1.309 6.799 -1.775 1.00 96.69 90 ILE A N 1
ATOM 694 C CA . ILE A 1 90 ? -0.376 7.781 -2.341 1.00 96.69 90 ILE A CA 1
ATOM 695 C C . ILE A 1 90 ? 1.071 7.317 -2.166 1.00 96.69 90 ILE A C 1
ATOM 697 O O . ILE A 1 90 ? 1.794 7.195 -3.155 1.00 96.69 90 ILE A O 1
ATOM 701 N N . TYR A 1 91 ? 1.512 7.008 -0.939 1.00 96.62 91 TYR A N 1
ATOM 702 C CA . TYR A 1 91 ? 2.917 6.634 -0.733 1.00 96.62 91 TYR A CA 1
ATOM 703 C C . TYR A 1 91 ? 3.271 5.282 -1.371 1.00 96.62 91 TYR A C 1
ATOM 705 O O . TYR A 1 91 ? 4.440 5.033 -1.686 1.00 96.62 91 TYR A O 1
ATOM 713 N N . ASN A 1 92 ? 2.289 4.394 -1.555 1.00 96.88 92 ASN A N 1
ATOM 714 C CA . ASN A 1 92 ? 2.491 3.143 -2.278 1.00 96.88 92 ASN A CA 1
ATOM 715 C C . ASN A 1 92 ? 2.660 3.392 -3.772 1.00 96.88 92 ASN A C 1
ATOM 717 O O . ASN A 1 92 ? 3.681 2.980 -4.313 1.00 96.88 92 ASN A O 1
ATOM 721 N N . HIS A 1 93 ? 1.775 4.166 -4.402 1.00 96.62 93 HIS A N 1
ATOM 722 C CA . HIS A 1 93 ? 1.892 4.488 -5.825 1.00 96.62 93 HIS A CA 1
ATOM 723 C C . HIS A 1 93 ? 3.151 5.285 -6.172 1.00 96.62 93 HIS A C 1
ATOM 725 O O . HIS A 1 93 ? 3.792 4.977 -7.175 1.00 96.62 93 HIS A O 1
ATOM 731 N N . ILE A 1 94 ? 3.561 6.246 -5.334 1.00 97.88 94 ILE A N 1
ATOM 732 C CA . ILE A 1 94 ? 4.849 6.938 -5.506 1.00 97.88 94 ILE A CA 1
ATOM 733 C C . ILE A 1 94 ? 5.991 5.912 -5.522 1.00 97.88 94 ILE A C 1
ATOM 735 O O . ILE A 1 94 ? 6.826 5.913 -6.426 1.00 97.88 94 ILE A O 1
ATOM 739 N N . GLY A 1 95 ? 6.007 5.005 -4.540 1.00 96.94 95 GLY A N 1
ATOM 740 C CA . GLY A 1 95 ? 7.019 3.955 -4.449 1.00 96.94 95 GLY A CA 1
ATOM 741 C C . GLY A 1 95 ? 7.000 2.982 -5.628 1.00 96.94 95 GLY A C 1
ATOM 742 O O . GLY A 1 95 ? 8.064 2.614 -6.118 1.00 96.94 95 GLY A O 1
ATOM 743 N N . ASP A 1 96 ? 5.818 2.583 -6.094 1.00 96.00 96 ASP A N 1
ATOM 744 C CA . ASP A 1 96 ? 5.659 1.658 -7.217 1.00 96.00 96 ASP A CA 1
ATOM 745 C C . ASP A 1 96 ? 6.154 2.282 -8.525 1.00 96.00 96 ASP A C 1
ATOM 747 O O . ASP A 1 96 ? 6.877 1.636 -9.278 1.00 96.00 96 ASP A O 1
ATOM 751 N N . ILE A 1 97 ? 5.856 3.559 -8.770 1.00 96.38 97 ILE A N 1
ATOM 752 C CA . ILE A 1 97 ? 6.358 4.283 -9.947 1.00 96.38 97 ILE A CA 1
ATOM 753 C C . ILE A 1 97 ? 7.882 4.437 -9.899 1.00 96.38 97 ILE A C 1
ATOM 755 O O . ILE A 1 97 ? 8.556 4.244 -10.914 1.00 96.38 97 ILE A O 1
ATOM 759 N N . GLY A 1 98 ? 8.446 4.709 -8.720 1.00 96.88 98 GLY A N 1
ATOM 760 C CA . GLY A 1 98 ? 9.895 4.684 -8.513 1.00 96.88 98 GLY A CA 1
ATOM 761 C C . GLY A 1 98 ? 10.514 3.318 -8.815 1.00 96.88 98 GLY A C 1
ATOM 762 O O . GLY A 1 98 ? 11.518 3.232 -9.525 1.00 96.88 98 GLY A O 1
ATOM 763 N N . ALA A 1 99 ? 9.892 2.241 -8.331 1.00 96.06 99 ALA A N 1
ATOM 764 C CA . ALA A 1 99 ? 10.339 0.877 -8.589 1.00 96.06 99 ALA A CA 1
ATOM 765 C C . ALA A 1 99 ? 10.277 0.528 -10.085 1.00 96.06 99 ALA A C 1
ATOM 767 O O . ALA A 1 99 ? 11.246 -0.007 -10.618 1.00 96.06 99 ALA A O 1
ATOM 768 N N . LEU A 1 100 ? 9.208 0.920 -10.785 1.00 95.12 100 LEU A N 1
ATOM 769 C CA . LEU A 1 100 ? 9.100 0.768 -12.237 1.00 95.12 100 LEU A CA 1
ATOM 770 C C . LEU A 1 100 ? 10.247 1.488 -12.963 1.00 95.12 100 LEU A C 1
ATOM 772 O O . LEU A 1 100 ? 10.894 0.900 -13.829 1.00 95.12 100 LEU A O 1
ATOM 776 N N . ALA A 1 101 ? 10.558 2.730 -12.582 1.00 95.69 101 ALA A N 1
ATOM 777 C CA . ALA A 1 101 ? 11.701 3.453 -13.142 1.00 95.69 101 ALA A CA 1
ATOM 778 C C . ALA A 1 101 ? 13.031 2.714 -12.892 1.00 95.69 101 ALA A C 1
ATOM 780 O O . ALA A 1 101 ? 13.876 2.624 -13.785 1.00 95.69 101 ALA A O 1
ATOM 781 N N . ASN A 1 102 ? 13.209 2.135 -11.703 1.00 96.44 102 ASN A N 1
ATOM 782 C CA . ASN A 1 102 ? 14.388 1.340 -11.371 1.00 96.44 102 ASN A CA 1
ATOM 783 C C . ASN A 1 102 ? 14.518 0.077 -12.235 1.00 96.44 102 ASN A C 1
ATOM 785 O O . ASN A 1 102 ? 15.617 -0.234 -12.693 1.00 96.44 102 ASN A O 1
ATOM 789 N N . ASP A 1 103 ? 13.411 -0.625 -12.478 1.00 94.00 103 ASP A N 1
ATOM 790 C CA . ASP A 1 103 ? 13.380 -1.885 -13.233 1.00 94.00 103 ASP A CA 1
ATOM 791 C C . ASP A 1 103 ? 13.780 -1.704 -14.706 1.00 94.00 103 ASP A C 1
ATOM 793 O O . ASP A 1 103 ? 14.244 -2.643 -15.359 1.00 94.00 103 ASP A O 1
ATOM 797 N N . VAL A 1 104 ? 13.671 -0.478 -15.224 1.00 94.75 104 VAL A N 1
ATOM 798 C CA . VAL A 1 104 ? 14.151 -0.094 -16.561 1.00 94.75 104 VAL A CA 1
ATOM 799 C C . VAL A 1 104 ? 15.518 0.602 -16.540 1.00 94.75 104 VAL A C 1
ATOM 801 O O . VAL A 1 104 ? 15.962 1.121 -17.562 1.00 94.75 104 VAL A O 1
ATOM 804 N N . GLY A 1 105 ? 16.211 0.586 -15.398 1.00 94.00 105 GLY A N 1
ATOM 805 C CA . GLY A 1 105 ? 17.568 1.112 -15.237 1.00 94.00 105 GLY A CA 1
ATOM 806 C C . GLY A 1 105 ? 17.652 2.605 -14.910 1.00 94.00 105 GLY A C 1
ATOM 807 O O . GLY A 1 105 ? 18.751 3.157 -14.883 1.00 94.00 105 GLY A O 1
ATOM 808 N N . PHE A 1 106 ? 16.530 3.275 -14.631 1.00 95.75 106 PHE A N 1
ATOM 809 C CA . PHE A 1 106 ? 16.493 4.699 -14.294 1.00 95.75 106 PHE A CA 1
ATOM 810 C C . PHE A 1 106 ? 16.465 4.925 -12.774 1.00 95.75 106 PHE A C 1
ATOM 812 O O . PHE A 1 106 ? 15.491 5.402 -12.188 1.00 95.75 106 PHE A O 1
ATOM 819 N N . SER A 1 107 ? 17.573 4.573 -12.118 1.00 96.38 107 SER A N 1
ATOM 820 C CA . SER A 1 107 ? 17.709 4.592 -10.653 1.00 96.38 107 SER A CA 1
ATOM 821 C C . SER A 1 107 ? 17.580 5.982 -10.019 1.00 96.38 107 SER A C 1
ATOM 823 O O . SER A 1 107 ? 17.172 6.084 -8.863 1.00 96.38 107 SER A O 1
ATOM 825 N N . TRP A 1 108 ? 17.874 7.058 -10.759 1.00 97.06 108 TRP A N 1
ATOM 826 C CA . TRP A 1 108 ? 17.664 8.428 -10.279 1.00 97.06 108 TRP A CA 1
ATOM 827 C C . TRP A 1 108 ? 16.183 8.704 -9.987 1.00 97.06 108 TRP A C 1
ATOM 829 O O . TRP A 1 108 ? 15.861 9.183 -8.902 1.00 97.06 108 TRP A O 1
ATOM 839 N N . GLY A 1 109 ? 15.275 8.321 -10.895 1.00 96.56 109 GLY A N 1
ATOM 840 C CA . GLY A 1 109 ? 13.834 8.495 -10.685 1.00 96.56 109 GLY A CA 1
ATOM 841 C C . GLY A 1 109 ? 13.326 7.711 -9.472 1.00 96.56 109 GLY A C 1
ATOM 842 O O . GLY A 1 109 ? 12.524 8.219 -8.691 1.00 96.56 109 GLY A O 1
ATOM 843 N N . ASN A 1 110 ? 13.871 6.511 -9.253 1.00 97.75 110 ASN A N 1
ATOM 844 C CA . ASN A 1 110 ? 13.591 5.717 -8.058 1.00 97.75 110 ASN A CA 1
ATOM 845 C C . ASN A 1 110 ? 14.053 6.411 -6.769 1.00 97.75 110 ASN A C 1
ATOM 847 O O . ASN A 1 110 ? 13.314 6.442 -5.790 1.00 97.75 110 ASN A O 1
ATOM 851 N N . ALA A 1 111 ? 15.253 6.996 -6.759 1.00 98.25 111 ALA A N 1
ATOM 852 C CA . ALA A 1 111 ? 15.767 7.698 -5.586 1.00 98.25 111 ALA A CA 1
ATOM 853 C C . ALA A 1 111 ? 14.875 8.889 -5.193 1.00 98.25 111 ALA A C 1
ATOM 855 O O . ALA A 1 111 ? 14.548 9.034 -4.016 1.00 98.25 111 ALA A O 1
ATOM 856 N N . ILE A 1 112 ? 14.425 9.685 -6.171 1.00 98.31 112 ILE A N 1
ATOM 857 C CA . ILE A 1 112 ? 13.491 10.798 -5.932 1.00 98.31 112 ILE A CA 1
ATOM 858 C C . ILE A 1 112 ? 12.141 10.283 -5.419 1.00 98.31 112 ILE A C 1
ATOM 860 O O . ILE A 1 112 ? 11.622 10.795 -4.431 1.00 98.31 112 ILE A O 1
ATOM 864 N N . ALA A 1 113 ? 11.586 9.234 -6.030 1.00 98.38 113 ALA A N 1
ATOM 865 C CA . ALA A 1 113 ? 10.334 8.634 -5.573 1.00 98.38 113 ALA A CA 1
ATOM 866 C C . ALA A 1 113 ? 10.423 8.098 -4.132 1.00 98.38 113 ALA A C 1
ATOM 868 O O . ALA A 1 113 ? 9.495 8.278 -3.345 1.00 98.38 113 ALA A O 1
ATOM 869 N N . LEU A 1 114 ? 11.536 7.460 -3.757 1.00 98.12 114 LEU A N 1
ATOM 870 C CA . LEU A 1 114 ? 11.748 6.971 -2.393 1.00 98.12 114 LEU A CA 1
ATOM 871 C C . LEU A 1 114 ? 11.852 8.113 -1.374 1.00 98.12 114 LEU A C 1
ATOM 873 O O . LEU A 1 114 ? 11.333 7.965 -0.268 1.00 98.12 114 LEU A O 1
ATOM 877 N N . ASP A 1 115 ? 12.458 9.242 -1.746 1.00 98.44 115 ASP A N 1
ATOM 878 C CA . ASP A 1 115 ? 12.493 10.448 -0.911 1.00 98.44 115 ASP A CA 1
ATOM 879 C C . ASP A 1 115 ? 11.082 11.032 -0.712 1.00 98.44 115 ASP A C 1
ATOM 881 O O . ASP A 1 115 ? 10.651 11.256 0.417 1.00 98.44 115 ASP A O 1
ATOM 885 N N . LEU A 1 116 ? 10.289 11.152 -1.782 1.00 98.50 116 LEU A N 1
ATOM 886 C CA . LEU A 1 116 ? 8.892 11.604 -1.697 1.00 98.50 116 LEU A CA 1
ATOM 887 C C . LEU A 1 116 ? 8.014 10.655 -0.868 1.00 98.50 116 LEU A C 1
ATOM 889 O O . LEU A 1 116 ? 7.200 11.094 -0.050 1.00 98.50 116 LEU A O 1
ATOM 893 N N . LYS A 1 117 ? 8.198 9.342 -1.041 1.00 98.19 117 LYS A N 1
ATOM 894 C CA . LYS A 1 117 ? 7.538 8.318 -0.225 1.00 98.19 117 LYS A CA 1
ATOM 895 C C . LYS A 1 117 ? 7.901 8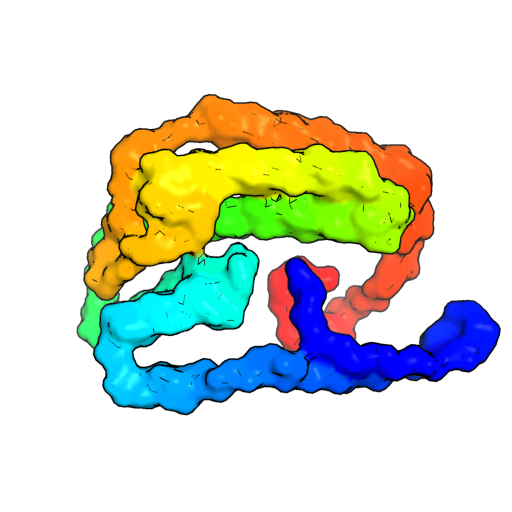.474 1.253 1.00 98.19 117 LYS A C 1
ATOM 897 O O . LYS A 1 117 ? 7.020 8.393 2.109 1.00 98.19 117 LYS A O 1
ATOM 902 N N . GLU A 1 118 ? 9.174 8.708 1.561 1.00 98.00 118 GLU A N 1
ATOM 903 C CA . GLU A 1 118 ? 9.654 8.970 2.919 1.00 98.00 118 GLU A CA 1
ATOM 904 C C . GLU A 1 118 ? 9.026 10.240 3.509 1.00 98.00 118 GLU A C 1
ATOM 906 O O . GLU A 1 118 ? 8.560 10.201 4.651 1.00 98.00 118 GLU A O 1
ATOM 911 N N . GLU A 1 119 ? 8.971 11.340 2.749 1.00 97.94 119 GLU A N 1
ATOM 912 C CA . GLU A 1 119 ? 8.307 12.581 3.165 1.00 97.94 119 GLU A CA 1
ATOM 913 C C . GLU A 1 119 ? 6.842 12.309 3.552 1.00 97.94 119 GLU A C 1
ATOM 915 O O . GLU A 1 119 ? 6.420 12.659 4.658 1.00 97.94 119 GLU A O 1
ATOM 920 N N . MET A 1 120 ? 6.092 11.588 2.711 1.00 97.50 120 MET A N 1
ATOM 921 C CA . MET A 1 120 ? 4.697 11.229 2.990 1.00 97.50 120 MET A CA 1
ATOM 922 C C . MET A 1 120 ? 4.559 10.344 4.241 1.00 97.50 120 MET A C 1
ATOM 924 O O . MET A 1 120 ? 3.701 10.573 5.095 1.00 97.50 120 MET A O 1
ATOM 928 N N . MET A 1 121 ? 5.445 9.360 4.418 1.00 97.12 121 MET A N 1
ATOM 929 C CA . MET A 1 121 ? 5.460 8.508 5.615 1.00 97.12 121 MET A CA 1
ATOM 930 C C . MET A 1 121 ? 5.787 9.290 6.899 1.00 97.12 121 MET A C 1
ATOM 932 O O . MET A 1 121 ? 5.354 8.901 7.988 1.00 97.12 121 MET A O 1
ATOM 936 N N . ARG A 1 122 ? 6.532 10.397 6.812 1.00 97.19 122 ARG A N 1
ATOM 937 C CA . ARG A 1 122 ? 6.767 11.294 7.955 1.00 97.19 122 ARG A CA 1
ATOM 938 C C . ARG A 1 122 ? 5.531 12.119 8.297 1.00 97.19 122 ARG A C 1
ATOM 940 O O . ARG A 1 122 ? 5.236 12.245 9.485 1.00 97.19 122 ARG A O 1
ATOM 947 N N . LEU A 1 123 ? 4.778 12.589 7.300 1.00 96.31 123 LEU A N 1
ATOM 948 C CA . LEU A 1 123 ? 3.470 13.223 7.524 1.00 96.31 123 LEU A CA 1
ATOM 949 C C . LEU A 1 123 ? 2.484 12.246 8.183 1.00 96.31 123 LEU A C 1
ATOM 951 O O . LEU A 1 123 ? 1.805 12.583 9.149 1.00 96.31 123 LEU A O 1
ATOM 955 N N . ASN A 1 124 ? 2.485 10.983 7.759 1.00 96.31 124 ASN A N 1
ATOM 956 C CA . ASN A 1 124 ? 1.714 9.934 8.430 1.00 96.31 124 ASN A CA 1
ATOM 957 C C . ASN A 1 124 ? 2.122 9.764 9.899 1.00 96.31 124 ASN A C 1
ATOM 959 O O . ASN A 1 124 ? 1.269 9.600 10.775 1.00 96.31 124 ASN A O 1
ATOM 963 N N . SER A 1 125 ? 3.423 9.836 10.189 1.00 95.94 125 SER A N 1
ATOM 964 C CA . SER A 1 125 ? 3.937 9.734 11.553 1.00 95.94 125 SER A CA 1
ATOM 965 C C . SER A 1 125 ? 3.521 10.910 12.436 1.00 95.94 125 SER A C 1
ATOM 967 O O . SER A 1 125 ? 3.225 10.685 13.608 1.00 95.94 125 SER A O 1
ATOM 969 N N . SER A 1 126 ? 3.474 12.142 11.920 1.00 94.44 126 SER A N 1
ATOM 970 C CA . SER A 1 126 ? 2.982 13.290 12.700 1.00 94.44 126 SER A CA 1
ATOM 971 C C . SER A 1 126 ? 1.477 13.187 12.970 1.00 94.44 126 SER A C 1
ATOM 973 O O . SER A 1 126 ? 1.012 13.551 14.051 1.00 94.44 126 SER A O 1
ATOM 975 N N . LEU A 1 127 ? 0.730 12.610 12.027 1.00 94.19 127 LEU A N 1
ATOM 976 C CA . LEU A 1 127 ? -0.716 12.435 12.110 1.00 94.19 127 LEU A CA 1
ATOM 977 C C . LEU A 1 127 ? -1.141 11.266 13.015 1.00 94.19 127 LEU A C 1
ATOM 979 O O . LEU A 1 127 ? -2.177 11.338 13.673 1.00 94.19 127 LEU A O 1
ATOM 983 N N . THR A 1 128 ? -0.359 10.184 13.063 1.00 95.19 128 THR A N 1
ATOM 984 C CA . THR A 1 128 ? -0.792 8.908 13.671 1.00 95.19 128 THR A CA 1
ATOM 985 C C . THR A 1 128 ? 0.211 8.259 14.623 1.00 95.19 128 THR A C 1
ATOM 987 O O . THR A 1 128 ? -0.070 7.194 15.167 1.00 95.19 128 THR A O 1
ATOM 990 N N . GLN A 1 129 ? 1.382 8.869 14.838 1.00 94.88 129 GLN A N 1
ATOM 991 C CA . GLN A 1 129 ? 2.522 8.268 15.554 1.00 94.88 129 GLN A CA 1
ATOM 992 C C . GLN A 1 129 ? 3.081 7.002 14.884 1.00 94.88 129 GLN A C 1
ATOM 994 O O . GLN A 1 129 ? 3.888 6.280 15.469 1.00 94.88 129 GLN A O 1
ATOM 999 N N . SER A 1 130 ? 2.677 6.730 13.641 1.00 96.00 130 SER A N 1
ATOM 1000 C CA . SER A 1 130 ? 3.110 5.571 12.877 1.00 96.00 130 SER A CA 1
ATOM 1001 C C . SER A 1 130 ? 3.350 5.942 11.423 1.00 96.00 130 SER A C 1
ATOM 1003 O O . SER A 1 130 ? 2.473 6.436 10.723 1.00 96.00 130 SER A O 1
ATOM 1005 N N . ARG A 1 131 ? 4.547 5.633 10.928 1.00 96.06 131 ARG A N 1
ATOM 1006 C CA . ARG A 1 131 ? 4.901 5.856 9.519 1.00 96.06 131 ARG A CA 1
ATOM 1007 C C . ARG A 1 131 ? 4.072 5.018 8.542 1.00 96.06 131 ARG A C 1
ATOM 1009 O O . ARG A 1 131 ? 3.895 5.410 7.396 1.00 96.06 131 ARG A O 1
ATOM 1016 N N . LEU A 1 132 ? 3.606 3.859 9.007 1.00 96.12 132 LEU A N 1
ATOM 1017 C CA . LEU A 1 132 ? 2.808 2.885 8.255 1.00 96.12 132 LEU A CA 1
ATOM 1018 C C . LEU A 1 132 ? 1.364 2.824 8.771 1.00 96.12 132 LEU A C 1
ATOM 1020 O O . LEU A 1 132 ? 0.703 1.803 8.616 1.00 96.12 132 LEU A O 1
ATOM 1024 N N . LEU A 1 133 ? 0.904 3.870 9.471 1.00 97.19 133 LEU A N 1
ATOM 1025 C CA . LEU A 1 133 ? -0.481 4.011 9.940 1.00 97.19 133 LEU A CA 1
ATOM 1026 C C . LEU A 1 133 ? -0.980 2.879 10.863 1.00 97.19 133 LEU A C 1
ATOM 1028 O O . LEU A 1 133 ? -2.179 2.710 11.071 1.00 97.19 133 LEU A O 1
ATOM 1032 N N . ARG A 1 134 ? -0.062 2.106 11.446 1.00 96.75 134 ARG A N 1
ATOM 1033 C CA . ARG A 1 134 ? -0.357 1.021 12.394 1.00 96.75 134 ARG A CA 1
ATOM 1034 C C . ARG A 1 134 ? -0.856 1.543 13.735 1.00 96.75 134 ARG A C 1
ATOM 1036 O O . ARG A 1 134 ? -0.409 2.591 14.193 1.00 96.75 134 ARG A O 1
ATOM 1043 N N . GLY A 1 135 ? -1.722 0.775 14.385 1.00 96.19 135 GLY A N 1
ATOM 1044 C CA . GLY A 1 135 ? -2.321 1.087 15.680 1.00 96.19 135 GLY A CA 1
ATOM 1045 C C . GLY A 1 135 ? -3.380 2.189 15.627 1.00 96.19 135 GLY A C 1
ATOM 1046 O O . GLY A 1 135 ? -3.806 2.673 16.680 1.00 96.19 135 GLY A O 1
ATOM 1047 N N . THR A 1 136 ? -3.792 2.601 14.426 1.00 96.69 136 THR A N 1
ATOM 1048 C CA . THR A 1 136 ? -4.764 3.682 14.219 1.00 96.69 136 THR A CA 1
ATOM 1049 C C . THR A 1 136 ? -6.200 3.198 14.312 1.00 96.69 136 THR A C 1
ATOM 1051 O O . THR A 1 136 ? -7.062 3.953 14.752 1.00 96.69 136 THR A O 1
ATOM 1054 N N . LEU A 1 137 ? -6.473 1.952 13.928 1.00 97.50 137 LEU A N 1
ATOM 1055 C CA . LEU A 1 137 ? -7.825 1.416 13.860 1.00 97.50 137 LEU A CA 1
ATOM 1056 C C . LEU A 1 137 ? -8.237 0.698 15.142 1.00 97.50 137 LEU A C 1
ATOM 1058 O O . LEU A 1 137 ? -7.456 0.012 15.800 1.00 97.50 137 LEU A O 1
ATOM 1062 N N . GLY A 1 138 ? -9.520 0.829 15.452 1.00 95.75 138 GLY A N 1
ATOM 1063 C CA . GLY A 1 138 ? -10.241 -0.015 16.388 1.00 95.75 138 GLY A CA 1
ATOM 1064 C C . GLY A 1 138 ? -11.687 -0.151 15.928 1.00 95.75 138 GLY A C 1
ATOM 1065 O O . GLY A 1 138 ? -12.147 0.586 15.053 1.00 95.75 138 GLY A O 1
ATOM 1066 N N . VAL A 1 139 ? -12.426 -1.077 16.535 1.00 96.38 139 VAL A N 1
ATOM 1067 C CA . VAL A 1 139 ? -13.859 -1.234 16.255 1.00 96.38 139 VAL A CA 1
ATOM 1068 C C . VAL A 1 139 ? -14.579 0.077 16.593 1.00 96.38 139 VAL A C 1
ATOM 1070 O O . VAL A 1 139 ? -14.438 0.601 17.698 1.00 96.38 139 VAL A O 1
ATOM 1073 N N . GLY A 1 140 ? -15.281 0.649 15.616 1.00 95.56 140 GLY A N 1
ATOM 1074 C CA . GLY A 1 140 ? -15.997 1.924 15.702 1.00 95.56 140 GLY A CA 1
ATOM 1075 C C . GLY A 1 140 ? -15.117 3.166 15.876 1.00 95.56 140 GLY A C 1
ATOM 1076 O O . GLY A 1 140 ? -15.645 4.261 16.059 1.00 95.56 140 GLY A O 1
ATOM 1077 N N . THR A 1 141 ? -13.787 3.032 15.852 1.00 96.06 141 THR A N 1
ATOM 1078 C CA . THR A 1 141 ? -12.863 4.106 16.240 1.00 96.06 141 THR A CA 1
ATOM 1079 C C . THR A 1 141 ? -11.686 4.248 15.278 1.00 96.06 141 THR A C 1
ATOM 1081 O O . THR A 1 141 ? -11.360 3.351 14.494 1.00 96.06 141 THR A O 1
ATOM 1084 N N . VAL A 1 142 ? -11.062 5.424 15.322 1.00 96.94 142 VAL A N 1
ATOM 1085 C CA . VAL A 1 142 ? -9.820 5.743 14.619 1.00 96.94 142 VAL A CA 1
ATOM 1086 C C . VAL A 1 142 ? -9.017 6.739 15.456 1.00 96.94 142 VAL A C 1
ATOM 1088 O O . VAL A 1 142 ? -9.583 7.679 16.014 1.00 96.94 142 VAL A O 1
ATOM 1091 N N . LYS A 1 143 ? -7.709 6.515 15.576 1.00 95.44 143 LYS A N 1
ATOM 1092 C CA . LYS A 1 143 ? -6.762 7.398 16.261 1.00 95.44 143 LYS A CA 1
ATOM 1093 C C . LYS A 1 143 ? -6.011 8.213 15.220 1.00 95.44 143 LYS A C 1
ATOM 1095 O O . LYS A 1 143 ? -5.237 7.666 14.439 1.00 95.44 143 LYS A O 1
ATOM 1100 N N . ILE A 1 144 ? -6.256 9.513 15.225 1.00 94.00 144 ILE A N 1
ATOM 1101 C CA . ILE A 1 144 ? -5.685 10.474 14.289 1.00 94.00 144 ILE A CA 1
ATOM 1102 C C . ILE A 1 144 ? -5.556 11.817 15.014 1.00 94.00 144 ILE A C 1
ATOM 1104 O O . ILE A 1 144 ? -6.403 12.137 15.850 1.00 94.00 144 ILE A O 1
ATOM 1108 N N . SER A 1 145 ? -4.488 12.569 14.756 1.00 91.12 145 SER A N 1
ATOM 1109 C CA . SER A 1 145 ? -4.363 13.943 15.248 1.00 91.12 145 SER A CA 1
ATOM 1110 C C . SER A 1 145 ? -5.295 14.876 14.466 1.00 91.12 145 SER A C 1
ATOM 1112 O O . SER A 1 145 ? -5.704 14.569 13.345 1.00 91.12 145 SER A O 1
ATOM 1114 N N . ASP A 1 146 ? -5.624 16.031 15.043 1.00 85.94 146 ASP A N 1
ATOM 1115 C CA . ASP A 1 146 ? -6.468 17.030 14.375 1.00 85.94 146 ASP A CA 1
ATOM 1116 C C . ASP A 1 146 ? -5.685 17.910 13.376 1.00 85.94 146 ASP A C 1
ATOM 1118 O O . ASP A 1 146 ? -6.273 18.765 12.715 1.00 85.94 146 ASP A O 1
ATOM 1122 N N . HIS A 1 147 ? -4.364 17.729 13.252 1.00 88.00 147 HIS A N 1
ATOM 1123 C CA . HIS A 1 147 ? -3.518 18.556 12.391 1.00 88.00 147 HIS A CA 1
ATOM 1124 C C . HIS A 1 147 ? -3.019 17.779 11.172 1.00 88.00 147 HIS A C 1
ATOM 1126 O O . HIS A 1 147 ? -2.128 16.935 11.274 1.00 88.00 147 HIS A O 1
ATOM 1132 N N . LEU A 1 148 ? -3.573 18.123 10.009 1.00 89.19 148 LEU A N 1
ATOM 1133 C CA . LEU A 1 148 ? -3.127 17.643 8.707 1.00 89.19 148 LEU A CA 1
ATOM 1134 C C . LEU A 1 148 ? -2.260 18.712 8.030 1.00 89.19 148 LEU A C 1
ATOM 1136 O O . LEU A 1 148 ? -2.724 19.826 7.786 1.00 89.19 148 LEU A O 1
ATOM 1140 N N . ASP A 1 149 ? -1.014 18.368 7.710 1.00 93.56 149 ASP A N 1
ATOM 1141 C CA . ASP A 1 149 ? -0.092 19.258 6.998 1.00 93.56 149 ASP A CA 1
ATOM 1142 C C . ASP A 1 149 ? -0.396 19.269 5.492 1.00 93.56 149 ASP A C 1
ATOM 1144 O O . ASP A 1 149 ? 0.211 18.552 4.694 1.00 93.56 149 ASP A O 1
ATOM 1148 N N . LEU A 1 150 ? -1.379 20.084 5.107 1.00 93.75 150 LEU A N 1
ATOM 1149 C CA . LEU A 1 150 ? -1.789 20.246 3.711 1.00 93.75 150 LEU A CA 1
ATOM 1150 C C . LEU A 1 150 ? -0.687 20.862 2.839 1.00 93.75 150 LEU A C 1
ATOM 1152 O O . LEU A 1 150 ? -0.600 20.530 1.662 1.00 93.75 150 LEU A O 1
ATOM 1156 N N . ILE A 1 151 ? 0.165 21.720 3.408 1.00 96.50 151 ILE A N 1
ATOM 1157 C CA . ILE A 1 151 ? 1.273 22.358 2.681 1.00 96.50 151 ILE A CA 1
ATOM 1158 C C . ILE A 1 151 ? 2.325 21.304 2.321 1.00 96.50 151 ILE A C 1
ATOM 1160 O O . ILE A 1 151 ? 2.827 21.278 1.198 1.00 96.50 151 ILE A O 1
ATOM 1164 N N . GLY A 1 152 ? 2.638 20.407 3.259 1.00 96.31 152 GLY A N 1
ATOM 1165 C CA . GLY A 1 152 ? 3.514 19.267 3.013 1.00 96.31 152 GLY A CA 1
ATOM 1166 C C . GLY A 1 152 ? 2.976 18.345 1.917 1.00 96.31 152 GLY A C 1
ATOM 1167 O O . GLY A 1 152 ? 3.731 17.961 1.025 1.00 96.31 152 GLY A O 1
ATOM 1168 N N . ILE A 1 153 ? 1.676 18.037 1.948 1.00 96.38 153 ILE A N 1
ATOM 1169 C CA . ILE A 1 153 ? 1.019 17.201 0.929 1.00 96.38 153 ILE A CA 1
ATOM 1170 C C . ILE A 1 153 ? 1.080 17.862 -0.454 1.00 96.38 153 ILE A C 1
ATOM 1172 O O . ILE A 1 153 ? 1.472 17.206 -1.416 1.00 96.38 153 ILE A O 1
ATOM 1176 N N . ASP A 1 154 ? 0.750 19.150 -0.555 1.00 97.56 154 ASP A N 1
ATOM 1177 C CA . ASP A 1 154 ? 0.763 19.902 -1.818 1.00 97.56 154 ASP A CA 1
ATOM 1178 C C . ASP A 1 154 ? 2.172 19.976 -2.430 1.00 97.56 154 ASP A C 1
ATOM 1180 O O . ASP A 1 154 ? 2.372 19.756 -3.628 1.00 97.56 154 ASP A O 1
ATOM 1184 N N . ARG A 1 155 ? 3.192 20.159 -1.581 1.00 97.94 155 ARG A N 1
ATOM 1185 C CA . ARG A 1 155 ? 4.597 20.112 -2.001 1.00 97.94 155 ARG A CA 1
ATOM 1186 C C . ARG A 1 155 ? 4.987 18.739 -2.550 1.00 97.94 155 ARG A C 1
ATOM 1188 O O . ARG A 1 155 ? 5.694 18.671 -3.554 1.00 97.94 155 ARG A O 1
ATOM 1195 N N . ILE A 1 156 ? 4.578 17.654 -1.886 1.00 98.19 156 ILE A N 1
ATOM 1196 C CA . ILE A 1 156 ? 4.847 16.284 -2.354 1.00 98.19 156 ILE A CA 1
ATOM 1197 C C . ILE A 1 156 ? 4.155 16.050 -3.699 1.00 98.19 156 ILE A C 1
ATOM 1199 O O . ILE A 1 156 ? 4.787 15.511 -4.603 1.00 98.19 156 ILE A O 1
ATOM 1203 N N . ALA A 1 157 ? 2.901 16.487 -3.844 1.00 97.94 157 ALA A N 1
ATOM 1204 C CA . ALA A 1 157 ? 2.149 16.377 -5.090 1.00 97.94 157 ALA A CA 1
ATOM 1205 C C . ALA A 1 157 ? 2.859 17.106 -6.241 1.00 97.94 157 ALA A C 1
ATOM 1207 O O . ALA A 1 157 ? 3.153 16.482 -7.255 1.00 97.94 157 ALA A O 1
ATOM 1208 N N . SER A 1 158 ? 3.247 18.368 -6.037 1.00 98.19 158 SER A N 1
ATOM 1209 C CA . SER A 1 158 ? 3.962 19.172 -7.042 1.00 98.19 158 SER A CA 1
ATOM 1210 C C . SER A 1 158 ? 5.271 18.508 -7.490 1.00 98.19 158 SER A C 1
ATOM 1212 O O . SER A 1 158 ? 5.511 18.317 -8.679 1.00 98.19 158 SER A O 1
ATOM 1214 N N . LYS A 1 159 ? 6.109 18.068 -6.539 1.00 98.31 159 LYS A N 1
ATOM 1215 C CA . LYS A 1 159 ? 7.363 17.362 -6.861 1.00 98.31 159 LYS A CA 1
ATOM 1216 C C . LYS A 1 159 ? 7.119 16.029 -7.573 1.00 98.31 159 LYS A C 1
ATOM 1218 O O . LYS A 1 159 ? 7.930 15.598 -8.391 1.00 98.31 159 LYS A O 1
ATOM 1223 N N . PHE A 1 160 ? 6.042 15.332 -7.217 1.00 98.31 160 PHE A N 1
ATOM 1224 C CA . PHE A 1 160 ? 5.685 14.078 -7.859 1.00 98.31 160 PHE A CA 1
ATOM 1225 C C . PHE A 1 160 ? 5.232 14.305 -9.304 1.00 98.31 160 PHE A C 1
ATOM 1227 O O . PHE A 1 160 ? 5.644 13.550 -10.178 1.00 98.31 160 PHE A O 1
ATOM 1234 N N . GLU A 1 161 ? 4.470 15.363 -9.582 1.00 98.19 161 GLU A N 1
ATOM 1235 C CA . GLU A 1 161 ? 4.101 15.756 -10.948 1.00 98.19 161 GLU A CA 1
ATOM 1236 C C . GLU A 1 161 ? 5.334 16.061 -11.808 1.00 98.19 161 GLU A C 1
ATOM 1238 O O . GLU 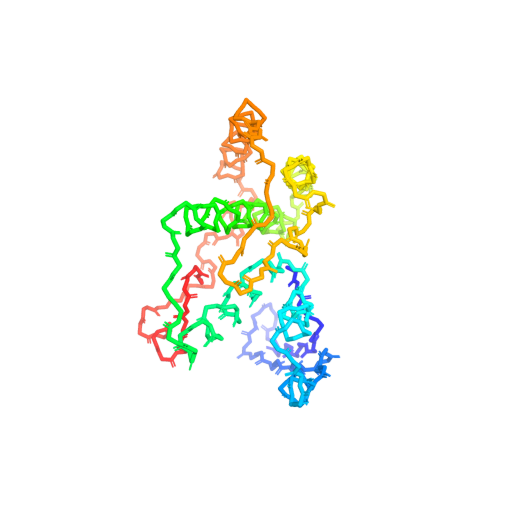A 1 161 ? 5.450 15.522 -12.910 1.00 98.19 161 GLU A O 1
ATOM 1243 N N . GLU A 1 162 ? 6.302 16.818 -11.279 1.00 98.25 162 GLU A N 1
ATOM 1244 C CA . GLU A 1 162 ? 7.589 17.062 -11.952 1.00 98.25 162 GLU A CA 1
ATOM 1245 C C . GLU A 1 162 ? 8.326 15.747 -12.264 1.00 98.25 162 GLU A C 1
ATOM 1247 O O . GLU A 1 162 ? 8.829 15.542 -13.373 1.00 98.25 162 GLU A O 1
ATOM 1252 N N . LEU A 1 163 ? 8.365 14.811 -11.307 1.00 97.94 163 LEU A N 1
ATOM 1253 C CA . LEU A 1 163 ? 8.968 13.495 -11.520 1.00 97.94 163 LEU A CA 1
ATOM 1254 C C . LEU A 1 163 ? 8.250 12.719 -12.634 1.00 97.94 163 LEU A C 1
ATOM 1256 O O . LEU A 1 163 ? 8.913 12.119 -13.483 1.00 97.94 163 LEU A O 1
ATOM 1260 N N . ILE A 1 164 ? 6.915 12.726 -12.655 1.00 97.69 164 ILE A N 1
ATOM 1261 C CA . ILE A 1 164 ? 6.125 12.061 -13.699 1.00 97.69 164 ILE A CA 1
ATOM 1262 C C . ILE A 1 164 ? 6.401 12.674 -15.070 1.00 97.69 164 ILE A C 1
ATOM 1264 O O . ILE A 1 164 ? 6.585 11.927 -16.034 1.00 97.69 164 ILE A O 1
ATOM 1268 N N . GLU A 1 165 ? 6.479 13.999 -15.177 1.00 97.69 165 GLU A N 1
ATOM 1269 C CA . GLU A 1 165 ? 6.812 14.673 -16.434 1.00 97.69 165 GLU A CA 1
ATOM 1270 C C . GLU A 1 165 ? 8.184 14.228 -16.958 1.00 97.69 165 GLU A C 1
ATOM 1272 O O . GLU A 1 165 ? 8.329 13.899 -18.139 1.00 97.69 165 GLU A O 1
ATOM 1277 N N . ILE A 1 166 ? 9.184 14.126 -16.080 1.00 96.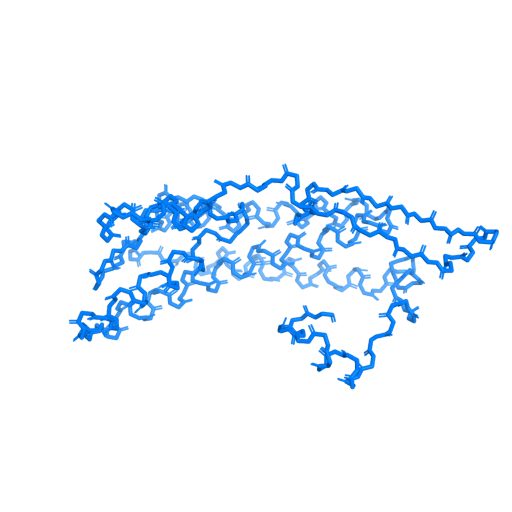81 166 ILE A N 1
ATOM 1278 C CA . ILE A 1 166 ? 10.518 13.645 -16.456 1.00 96.81 166 ILE A CA 1
ATOM 1279 C C . ILE A 1 166 ? 10.459 12.180 -16.899 1.00 96.81 166 ILE A C 1
ATOM 1281 O O . ILE A 1 166 ? 10.954 11.846 -17.976 1.00 96.81 166 ILE A O 1
ATOM 1285 N N . LEU A 1 167 ? 9.838 11.300 -16.107 1.00 95.69 167 LEU A N 1
ATOM 1286 C CA . LEU A 1 167 ? 9.764 9.864 -16.400 1.00 95.69 167 LEU A CA 1
ATOM 1287 C C . LEU A 1 167 ? 9.036 9.576 -17.718 1.00 95.69 167 LEU A C 1
ATOM 1289 O O . LEU A 1 167 ? 9.496 8.760 -18.515 1.00 95.69 167 LEU A O 1
ATOM 1293 N N . THR A 1 168 ? 7.922 10.260 -17.969 1.00 94.31 168 THR A N 1
ATOM 1294 C CA . THR A 1 168 ? 7.092 10.051 -19.167 1.00 94.31 168 THR A CA 1
ATOM 1295 C C . THR A 1 168 ? 7.700 10.640 -20.439 1.00 94.31 168 THR A C 1
ATOM 1297 O O . THR A 1 168 ? 7.370 10.183 -21.537 1.00 94.31 168 THR A O 1
ATOM 1300 N N . ASN A 1 169 ? 8.615 11.607 -20.324 1.00 95.31 169 ASN A N 1
ATOM 1301 C CA . ASN A 1 169 ? 9.358 12.170 -21.455 1.00 95.31 169 ASN A CA 1
ATOM 1302 C C . ASN A 1 169 ? 10.745 11.539 -21.653 1.00 95.31 169 ASN A C 1
ATOM 1304 O O . ASN A 1 169 ? 11.352 11.713 -22.711 1.00 95.31 169 ASN A O 1
ATOM 1308 N N . HIS A 1 170 ? 11.239 10.759 -20.691 1.00 95.06 170 HIS A N 1
ATOM 1309 C CA . HIS A 1 170 ? 12.540 10.111 -20.792 1.00 95.06 170 HIS A CA 1
ATOM 1310 C C . HIS A 1 170 ? 12.517 8.956 -21.809 1.00 95.06 170 HIS A C 1
ATOM 1312 O O . HIS A 1 170 ? 11.864 7.934 -21.594 1.00 95.06 170 HIS A O 1
ATOM 1318 N N . SER A 1 171 ? 13.291 9.069 -22.893 1.00 92.88 171 SER A N 1
ATOM 1319 C CA . SER A 1 171 ? 13.308 8.101 -24.007 1.00 92.88 171 SER A CA 1
ATOM 1320 C C . SER A 1 171 ? 13.533 6.656 -23.556 1.00 92.88 171 SER A C 1
ATOM 1322 O O . SER A 1 171 ? 12.734 5.788 -23.887 1.00 92.88 171 SER A O 1
ATOM 1324 N N . MET A 1 172 ? 14.549 6.399 -22.719 1.00 89.94 172 MET A N 1
ATOM 1325 C CA . MET A 1 172 ? 14.812 5.040 -22.217 1.00 89.94 172 MET A CA 1
ATOM 1326 C C . MET A 1 172 ? 13.647 4.460 -21.411 1.00 89.94 172 MET A C 1
ATOM 1328 O O . MET A 1 172 ? 13.380 3.270 -21.501 1.00 89.94 172 MET A O 1
ATOM 1332 N N . VAL A 1 173 ? 12.947 5.278 -20.622 1.00 92.94 173 VAL A N 1
ATOM 1333 C CA . VAL A 1 173 ? 11.816 4.805 -19.816 1.00 92.94 173 VAL A CA 1
ATOM 1334 C C . VAL A 1 173 ? 10.657 4.453 -20.748 1.00 92.94 173 VAL A C 1
ATOM 1336 O O . VAL A 1 173 ? 10.114 3.351 -20.678 1.00 92.94 173 VAL A O 1
ATOM 1339 N N . ARG A 1 174 ? 10.337 5.347 -21.690 1.00 93.06 174 ARG A N 1
ATOM 1340 C CA . ARG A 1 174 ? 9.279 5.135 -22.685 1.00 93.06 174 ARG A CA 1
ATOM 1341 C C . ARG A 1 174 ? 9.516 3.890 -23.534 1.00 93.06 174 ARG A C 1
ATOM 1343 O O . ARG A 1 174 ? 8.602 3.082 -23.661 1.00 93.06 174 ARG A O 1
ATOM 1350 N N . ASP A 1 175 ? 10.720 3.717 -24.074 1.00 93.44 175 ASP A N 1
ATOM 1351 C CA . ASP A 1 175 ? 11.056 2.598 -24.964 1.00 93.44 175 ASP A CA 1
ATOM 1352 C C . ASP A 1 175 ? 10.924 1.236 -24.273 1.00 93.44 175 ASP A C 1
ATOM 1354 O O . ASP A 1 175 ? 10.643 0.230 -24.919 1.00 93.44 175 ASP A O 1
ATOM 1358 N N . ARG A 1 176 ? 11.113 1.182 -22.950 1.00 93.69 176 ARG A N 1
ATOM 1359 C CA . ARG A 1 176 ? 11.036 -0.067 -22.180 1.00 93.69 176 ARG A CA 1
ATOM 1360 C C . ARG A 1 176 ? 9.604 -0.446 -21.802 1.00 93.69 176 ARG A C 1
ATOM 1362 O O . ARG A 1 176 ? 9.308 -1.638 -21.694 1.00 93.69 176 ARG A O 1
ATOM 1369 N N . PHE A 1 177 ? 8.716 0.533 -21.635 1.00 92.94 177 PHE A N 1
ATOM 1370 C CA . PHE A 1 177 ? 7.314 0.292 -21.278 1.00 92.94 177 PHE A CA 1
ATOM 1371 C C . PHE A 1 177 ? 6.371 0.228 -22.479 1.00 92.94 177 PHE A C 1
ATOM 1373 O O . PHE A 1 177 ? 5.396 -0.522 -22.456 1.00 92.94 177 PHE A O 1
ATOM 1380 N N . HIS A 1 178 ? 6.633 0.995 -23.536 1.00 91.69 178 HIS A N 1
ATOM 1381 C CA . HIS A 1 178 ? 5.708 1.096 -24.655 1.00 91.69 178 HIS A CA 1
ATOM 1382 C C . HIS A 1 178 ? 5.616 -0.225 -25.435 1.00 91.69 178 HIS A C 1
ATOM 1384 O O . HIS A 1 178 ? 6.606 -0.735 -25.948 1.00 91.69 178 HIS A O 1
ATOM 1390 N N . GLY A 1 179 ? 4.402 -0.778 -25.531 1.00 90.06 179 GLY A N 1
ATOM 1391 C CA . GLY A 1 179 ? 4.138 -2.031 -26.246 1.00 90.06 179 GLY A CA 1
ATOM 1392 C C . GLY A 1 179 ? 4.539 -3.301 -25.486 1.00 90.06 179 GLY A C 1
ATOM 1393 O O . GLY A 1 179 ? 4.349 -4.402 -26.003 1.00 90.06 179 GLY A O 1
ATOM 1394 N N . THR A 1 180 ? 5.049 -3.176 -24.259 1.00 91.69 180 THR A N 1
ATOM 1395 C CA . THR A 1 180 ? 5.436 -4.311 -23.413 1.00 91.69 180 THR A CA 1
ATOM 1396 C C . THR A 1 180 ? 4.228 -4.847 -22.638 1.00 91.69 180 THR A C 1
ATOM 1398 O O . THR A 1 180 ? 3.428 -4.075 -22.123 1.00 91.69 180 THR A O 1
ATOM 1401 N N . ALA A 1 181 ? 4.114 -6.177 -22.529 1.00 90.25 181 ALA A N 1
ATOM 1402 C CA . ALA A 1 181 ? 3.146 -6.870 -21.663 1.00 90.25 181 ALA A CA 1
ATOM 1403 C C . ALA A 1 181 ? 1.671 -6.438 -21.838 1.00 90.25 181 ALA A C 1
ATOM 1405 O O . ALA A 1 181 ? 0.929 -6.328 -20.866 1.00 90.25 181 ALA A O 1
ATOM 1406 N N . ILE A 1 182 ? 1.232 -6.225 -23.084 1.00 94.44 182 ILE A N 1
ATOM 1407 C CA . ILE A 1 182 ? -0.154 -5.843 -23.394 1.00 94.44 182 ILE A CA 1
ATOM 1408 C C . ILE A 1 182 ? -1.124 -6.931 -22.909 1.00 94.44 182 ILE A C 1
ATOM 1410 O O . ILE A 1 182 ? -1.108 -8.057 -23.412 1.00 94.44 182 ILE A O 1
ATOM 1414 N N . LEU A 1 183 ? -2.002 -6.571 -21.969 1.00 94.44 183 LEU A N 1
ATOM 1415 C CA . LEU A 1 183 ? -3.048 -7.439 -21.435 1.00 94.44 183 LEU A CA 1
ATOM 1416 C C . LEU A 1 183 ? -4.408 -7.076 -22.046 1.00 94.44 183 LEU A C 1
ATOM 1418 O O . LEU A 1 183 ? -4.928 -5.978 -21.851 1.00 94.44 183 LEU A O 1
ATOM 1422 N N . GLY A 1 184 ? -5.009 -8.007 -22.790 1.00 95.81 184 GLY A N 1
ATOM 1423 C CA . GLY A 1 184 ? -6.338 -7.805 -23.362 1.00 95.81 184 GLY A CA 1
ATOM 1424 C C . GLY A 1 184 ? -7.439 -7.843 -22.298 1.00 95.81 184 GLY A C 1
ATOM 1425 O O . GLY A 1 184 ? -7.382 -8.630 -21.357 1.00 95.81 184 GLY A O 1
ATOM 1426 N N . VAL A 1 185 ? -8.508 -7.061 -22.487 1.00 95.38 185 VAL A N 1
ATOM 1427 C CA . VAL A 1 185 ? -9.636 -6.980 -21.532 1.00 95.38 185 VAL A CA 1
ATOM 1428 C C . VAL A 1 185 ? -10.258 -8.350 -21.235 1.00 95.38 185 VAL A C 1
ATOM 1430 O O . VAL A 1 185 ? -10.615 -8.633 -20.093 1.00 95.38 185 VAL A O 1
ATOM 1433 N N . ALA A 1 186 ? -10.396 -9.212 -22.247 1.00 96.94 186 ALA A N 1
ATOM 1434 C CA . ALA A 1 186 ? -10.933 -10.561 -22.060 1.00 96.94 186 ALA A CA 1
ATOM 1435 C C . ALA A 1 186 ? -10.031 -11.415 -21.152 1.00 96.94 186 ALA A C 1
ATOM 1437 O O . ALA A 1 186 ? -10.532 -12.073 -20.246 1.00 96.94 186 ALA A O 1
ATOM 1438 N N . GLN A 1 187 ? -8.711 -11.331 -21.345 1.00 96.25 187 GLN A N 1
ATOM 1439 C CA . GLN A 1 187 ? -7.721 -12.051 -20.540 1.00 96.25 187 GLN A CA 1
ATOM 1440 C C . GLN A 1 187 ? -7.687 -11.520 -19.105 1.00 96.25 187 GLN A C 1
ATOM 1442 O O . GLN A 1 187 ? -7.722 -12.307 -18.166 1.00 96.25 187 GLN A O 1
ATOM 1447 N N . ALA A 1 188 ? -7.703 -10.195 -18.921 1.00 96.25 188 ALA A N 1
ATOM 1448 C CA . ALA A 1 188 ? -7.760 -9.578 -17.595 1.00 96.25 188 ALA A CA 1
ATOM 1449 C C . ALA A 1 188 ? -8.978 -10.065 -16.789 1.00 96.25 188 ALA A C 1
ATOM 1451 O O . ALA A 1 188 ? -8.864 -10.373 -15.603 1.00 96.25 188 ALA A O 1
ATOM 1452 N N . LYS A 1 189 ? -10.142 -10.188 -17.445 1.00 95.38 189 LYS A N 1
ATOM 1453 C CA . LYS A 1 189 ? -11.362 -10.727 -16.826 1.00 95.38 189 LYS A CA 1
ATOM 1454 C C . LYS A 1 189 ? -11.238 -12.208 -16.488 1.00 95.38 189 LYS A C 1
ATOM 1456 O O . LYS A 1 189 ? -11.612 -12.598 -15.388 1.00 95.38 189 LYS A O 1
ATOM 1461 N N . GLU A 1 190 ? -10.717 -13.017 -17.407 1.00 97.12 190 GLU A N 1
ATOM 1462 C CA . GLU A 1 190 ? -10.497 -14.451 -17.183 1.00 97.12 190 GLU A CA 1
ATOM 1463 C C . GLU A 1 190 ? -9.542 -14.704 -16.006 1.00 97.12 190 GLU A C 1
ATOM 1465 O O . GLU A 1 190 ? -9.761 -15.613 -15.209 1.00 97.12 190 GLU A O 1
ATOM 1470 N N . MET A 1 191 ? -8.523 -13.855 -15.851 1.00 95.31 191 MET A N 1
ATOM 1471 C CA . MET A 1 191 ? -7.551 -13.918 -14.757 1.00 95.31 191 MET A CA 1
ATOM 1472 C C . MET A 1 191 ? -8.071 -13.347 -13.427 1.00 95.31 191 MET A C 1
ATOM 1474 O O . MET A 1 191 ? -7.401 -13.503 -12.408 1.00 95.31 191 MET A O 1
ATOM 1478 N N . GLY A 1 192 ? -9.236 -12.690 -13.411 1.00 96.69 192 GLY A N 1
ATOM 1479 C CA . GLY A 1 192 ? -9.781 -12.052 -12.210 1.00 96.69 192 GLY A CA 1
ATOM 1480 C C . GLY A 1 192 ? -8.976 -10.838 -11.733 1.00 96.69 192 GLY A C 1
ATOM 1481 O O . GLY A 1 192 ? -8.922 -10.575 -10.533 1.00 96.69 192 GLY A O 1
ATOM 1482 N N . CYS A 1 193 ? -8.327 -10.114 -12.648 1.00 94.75 193 CYS A N 1
ATOM 1483 C CA . CYS A 1 193 ? -7.557 -8.913 -12.331 1.00 94.75 193 CYS A CA 1
ATOM 1484 C C . CYS A 1 193 ? -8.435 -7.821 -11.692 1.00 94.75 193 CYS A C 1
ATOM 1486 O O . CYS A 1 193 ? -9.554 -7.567 -12.142 1.00 94.75 193 CYS A O 1
ATOM 1488 N N . LEU A 1 194 ? -7.900 -7.138 -10.675 1.00 93.12 194 LEU A N 1
ATOM 1489 C CA . LEU A 1 194 ? -8.543 -6.025 -9.972 1.00 93.12 194 LEU A CA 1
ATOM 1490 C C . LEU A 1 194 ? -7.573 -4.845 -9.864 1.00 93.12 194 LEU A C 1
ATOM 1492 O O . LEU A 1 194 ? -6.378 -5.046 -9.665 1.00 93.12 194 LEU A O 1
ATOM 1496 N N . GLY A 1 195 ? -8.097 -3.619 -9.921 1.00 91.12 195 GLY A N 1
ATOM 1497 C CA . GLY A 1 195 ? -7.287 -2.403 -9.814 1.00 91.12 195 GLY A CA 1
ATOM 1498 C C . GLY A 1 195 ? -6.462 -2.113 -11.073 1.00 91.12 195 GLY A C 1
ATOM 1499 O O . GLY A 1 195 ? -6.902 -2.402 -12.184 1.00 91.12 195 GLY A O 1
ATOM 1500 N N . VAL A 1 196 ? -5.292 -1.496 -10.883 1.00 89.12 196 VAL A N 1
ATOM 1501 C CA . VAL A 1 196 ? -4.316 -1.235 -11.953 1.00 89.12 196 VAL A CA 1
ATOM 1502 C C . VAL A 1 196 ? -3.507 -2.511 -12.186 1.00 89.12 196 VAL A C 1
ATOM 1504 O O . VAL A 1 196 ? -2.921 -3.033 -11.237 1.00 89.12 196 VAL A O 1
ATOM 1507 N N . VAL A 1 197 ? -3.496 -3.007 -13.425 1.00 83.19 197 VAL A N 1
ATOM 1508 C CA . VAL A 1 197 ? -2.803 -4.232 -13.861 1.00 83.19 197 VA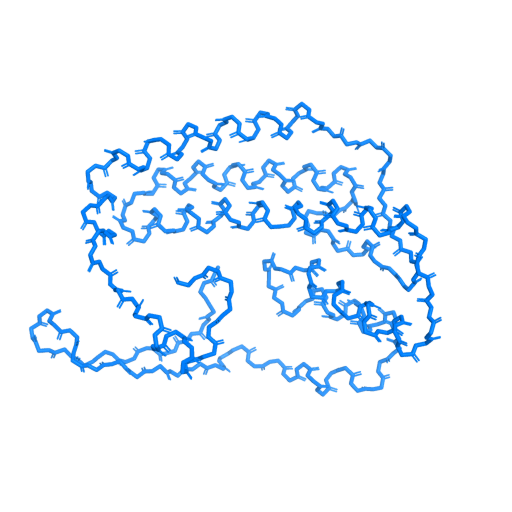L A CA 1
ATOM 1509 C C . VAL A 1 197 ? -2.116 -4.043 -15.200 1.00 83.19 197 VAL A C 1
ATOM 1511 O O . VAL A 1 197 ? -2.610 -3.209 -15.994 1.00 83.19 197 VAL A O 1
#

Sequence (197 aa):
MIEPGHFRFFALGETVIRLRIRLWFLHKGLEKLFVGKTPAEAITLAEKISGDTSFGHSLAMTMAIEDALGITVPTRVASARAILLEAERIYNHIGDIGALANDVGFSWGNAIALDLKEEMMRLNSSLTQSRLLRGTLGVGTVKISDHLDLIGIDRIASKFEELIEILTNHSMVRDRFHGTAILGVAQAKEMGCLGVV

Foldseek 3Di:
DDADKDWDFDDDVPRGPDIDIGDCPVVPVLVVVCPPDDLVVNLLSQLVPDPLQSLVSSVVSLVVVCVVVVHDADPVFVVVSVVLNVLSVVLVVLQVVLVLCVVLPNNVLVVLSVVLSQLSLVLCCVFQVGSSLHPQDDNSGGRTDPDRPVVSVVVSVVSSVVSCVCQCPPPSNCVVPPPPPDDDPVNCVVVVPDDDD

pLDDT: mean 95.22, std 4.64, range [52.53, 98.56]

InterPro domains:
  IPR001501 Nickel-dependent hydrogenase, large subunit [PF00374] (28-94)
  IPR029014 [NiFe]-hydrogenase, large subunit [G3DSA:1.10.645.10] (1-197)
  IPR029014 [NiFe]-hydrogenase, large subunit [SSF56762] (2-197)
  IPR052197 Complex I 49 kDa subunit-like [PTHR43485] (1-197)